Protein AF-A0A5C3QPD0-F1 (afdb_monomer)

pLDDT: mean 82.23, std 13.52, range [44.16, 95.56]

Organism: NCBI:txid1884261

Foldseek 3Di:
DDWDWDWDDDVAIATDWIWDWADDPDDTDTLDVLLRVLLRVLVRLLSVQPVDPPRDVVSNVLSVLLNVVQVVQVVVLNVVLVVPPPNCSCVSSVVLVVLCVLQQVQLLVLQVVQCVVVVHPAREVQVCLQPHFFRWDDSLRHVGIKTWNWADPVRSVVLLVVADADPDNYRGHSVSVSVQQSDVVRDPRTWMKDKGKDFDDPPDDDADDDADPDDPDDPPRPQQAWDDDDVRIFIKTFRQRSPPPVGAAWDFPVLVLQLVCNQRVDSPCPPPPDQVPQAAPVCVVPPPVDRDQWDWDWDQDPVNPDPIDIDIHGRDSGDIDGDGMHTDTTSRSVRSSSVSRSND

Secondary structure (DSSP, 8-state):
-EEEEEEEESSSEEEEEEEEEEEESEEEEE--HHHHHHHHHHHHHHHHHHTSTT--HHHHHHHHHHHHHHHHHHHHHHHHHHH-TTTGGGHHHHHHHHHHHHHHHHHHHHHHHHHHHTT-SSB-HHHHHHHSPPEEEETSSSSSEEEEEEE-HHHHHHHHHHPPPP-SSBSS-HHHHHHHHTSSSPPTTEEEEEEEEEEPPTT-PPP--PPPS-----TTS----BPPP-TTEEEEEE-STTT-TT--EEEEHHHHHHHHHHHHS-----TT-----SS-HHHHHH-TT---SEEEEEE--TT--SPPEEEEEEPP-S-EEEE-EEEESBHHHHHHHHHHHH--

Structure (mmCIF, N/CA/C/O backbone):
data_AF-A0A5C3QPD0-F1
#
_entry.id   AF-A0A5C3QPD0-F1
#
loop_
_atom_site.group_PDB
_atom_site.id
_atom_site.type_symbol
_atom_site.label_atom_id
_atom_site.label_alt_id
_atom_site.label_comp_id
_atom_site.label_asym_id
_atom_site.label_entity_id
_atom_site.label_seq_id
_atom_site.pdbx_PDB_ins_code
_atom_site.Cartn_x
_atom_site.Cartn_y
_atom_site.Cartn_z
_atom_site.occupancy
_atom_site.B_iso_or_equiv
_atom_site.auth_seq_id
_atom_site.auth_comp_id
_atom_site.auth_asym_id
_atom_site.auth_atom_id
_atom_site.pdbx_PDB_model_num
ATOM 1 N N . MET A 1 1 ? 12.077 13.806 -16.234 1.00 74.62 1 MET A N 1
ATOM 2 C CA . MET A 1 1 ? 12.617 12.989 -15.133 1.00 74.62 1 MET A CA 1
ATOM 3 C C . MET A 1 1 ? 13.778 12.203 -15.693 1.00 74.62 1 MET A C 1
ATOM 5 O O . MET A 1 1 ? 13.648 11.616 -16.761 1.00 74.62 1 MET A O 1
ATOM 9 N N . VAL A 1 2 ? 14.915 12.247 -15.016 1.00 80.00 2 VAL A N 1
ATOM 10 C CA . VAL A 1 2 ? 16.108 11.484 -15.368 1.00 80.00 2 VAL A CA 1
ATOM 11 C C . VAL A 1 2 ? 16.267 10.390 -14.323 1.00 80.00 2 VAL A C 1
ATOM 13 O O . VAL A 1 2 ? 16.223 10.649 -13.119 1.00 80.00 2 VAL A O 1
ATOM 16 N N . LEU A 1 3 ? 16.382 9.159 -14.806 1.00 84.75 3 LEU A N 1
ATOM 17 C CA . LEU A 1 3 ? 16.658 7.989 -13.995 1.00 84.75 3 LEU A CA 1
ATOM 18 C C . LEU A 1 3 ? 18.027 7.464 -14.404 1.00 84.75 3 LEU A C 1
ATOM 20 O O . LEU A 1 3 ? 18.170 6.888 -15.484 1.00 84.75 3 LEU A O 1
ATOM 24 N N . ASP A 1 4 ? 18.999 7.626 -13.521 1.00 87.06 4 ASP A N 1
ATOM 25 C CA . ASP A 1 4 ? 20.337 7.099 -13.735 1.00 87.06 4 ASP A CA 1
ATOM 26 C C . ASP A 1 4 ? 20.476 5.793 -12.959 1.00 87.06 4 ASP A C 1
ATOM 28 O O . ASP A 1 4 ? 20.340 5.762 -11.735 1.00 87.06 4 ASP A O 1
ATOM 32 N N . ILE A 1 5 ? 20.726 4.698 -13.677 1.00 90.94 5 ILE A N 1
ATOM 33 C CA . ILE A 1 5 ? 20.993 3.388 -13.080 1.00 90.94 5 ILE A CA 1
ATOM 34 C C . ILE A 1 5 ? 22.437 3.015 -13.380 1.00 90.94 5 ILE A C 1
ATOM 36 O O . ILE A 1 5 ? 22.829 2.881 -14.541 1.00 90.94 5 ILE A O 1
ATOM 40 N N . VAL A 1 6 ? 23.224 2.806 -12.328 1.00 92.94 6 VAL A N 1
ATOM 41 C CA . VAL A 1 6 ? 24.608 2.354 -12.449 1.00 92.94 6 VAL A CA 1
ATOM 42 C C . VAL A 1 6 ? 24.649 0.849 -12.251 1.00 92.94 6 VAL A C 1
ATOM 44 O O . VAL A 1 6 ? 24.342 0.332 -11.174 1.00 92.94 6 VAL A O 1
ATOM 47 N N . PHE A 1 7 ? 25.066 0.147 -13.297 1.00 93.00 7 PHE A N 1
ATOM 48 C CA . PHE A 1 7 ? 25.338 -1.281 -13.236 1.00 93.00 7 PHE A CA 1
ATOM 49 C C . PHE A 1 7 ? 26.833 -1.523 -13.089 1.00 93.00 7 PHE A C 1
ATOM 51 O O . PHE A 1 7 ? 27.649 -0.904 -13.773 1.00 93.00 7 PHE A O 1
ATOM 58 N N . GLN A 1 8 ? 27.188 -2.477 -12.239 1.00 93.00 8 GLN A N 1
ATOM 59 C CA . GLN A 1 8 ? 28.539 -2.998 -12.140 1.00 93.00 8 GLN A CA 1
ATOM 60 C C . GLN A 1 8 ? 28.545 -4.431 -12.658 1.00 93.00 8 GLN A C 1
ATOM 62 O O . GLN A 1 8 ? 27.735 -5.270 -12.261 1.00 93.00 8 GLN A O 1
ATOM 67 N N . LYS A 1 9 ? 29.466 -4.706 -13.580 1.00 86.75 9 LYS A N 1
ATOM 68 C CA . LYS A 1 9 ? 29.697 -6.048 -14.105 1.00 86.75 9 LYS A CA 1
ATOM 69 C C . LYS A 1 9 ? 30.884 -6.664 -13.367 1.00 86.75 9 LYS A C 1
ATOM 71 O O . LYS A 1 9 ? 32.027 -6.328 -13.668 1.00 86.75 9 LYS A O 1
ATOM 76 N N . GLY A 1 10 ? 30.592 -7.520 -12.391 1.00 85.19 10 GLY A N 1
ATOM 77 C CA . GLY A 1 10 ? 31.554 -8.467 -11.819 1.00 85.19 10 GLY A CA 1
ATOM 78 C C . GLY A 1 10 ? 31.382 -9.842 -12.468 1.00 85.19 10 GLY A C 1
ATOM 79 O O . GLY A 1 10 ? 31.134 -9.930 -13.671 1.00 85.19 10 GLY A O 1
ATOM 80 N N . ASP A 1 11 ? 31.415 -10.902 -11.656 1.00 82.69 11 ASP A N 1
ATOM 81 C CA . ASP A 1 11 ? 31.033 -12.263 -12.080 1.00 82.69 11 ASP A CA 1
ATOM 82 C C . ASP A 1 11 ? 29.538 -12.363 -12.438 1.00 82.69 11 ASP A C 1
ATOM 84 O O . ASP A 1 11 ? 29.127 -13.204 -13.236 1.00 82.69 11 ASP A O 1
ATOM 88 N N . LYS A 1 12 ? 28.719 -11.470 -11.869 1.00 85.81 12 LYS A N 1
ATOM 89 C CA . LYS A 1 12 ? 27.307 -11.261 -12.205 1.00 85.81 12 LYS A CA 1
ATOM 90 C C . LYS A 1 12 ? 27.054 -9.769 -12.440 1.00 85.81 12 LYS A C 1
ATOM 92 O O . LYS A 1 12 ? 27.795 -8.918 -11.945 1.00 85.81 12 LYS A O 1
ATOM 97 N N . LEU A 1 13 ? 26.030 -9.453 -13.234 1.00 89.81 13 LEU A N 1
ATOM 98 C CA . LEU A 1 13 ? 25.564 -8.079 -13.429 1.00 89.81 13 LEU A CA 1
ATOM 99 C C . LEU A 1 13 ? 24.728 -7.664 -12.213 1.00 89.81 13 LEU A C 1
ATOM 101 O O . LEU A 1 13 ? 23.718 -8.301 -11.920 1.00 89.81 13 LEU A O 1
ATOM 105 N N . GLU A 1 14 ? 25.127 -6.592 -11.537 1.00 91.44 14 GLU A N 1
ATOM 106 C CA . GLU A 1 14 ? 24.416 -6.062 -10.374 1.00 91.44 14 GLU A CA 1
ATOM 107 C C . GLU A 1 14 ? 24.108 -4.573 -10.564 1.00 91.44 14 GLU A C 1
ATOM 109 O O . GLU A 1 14 ? 24.934 -3.809 -11.067 1.00 91.44 14 GLU A O 1
ATOM 114 N N . ALA A 1 15 ? 22.910 -4.147 -10.158 1.00 91.56 15 ALA A N 1
ATOM 115 C CA . ALA A 1 15 ? 22.586 -2.730 -10.031 1.00 91.56 15 ALA A CA 1
ATOM 116 C C . ALA A 1 15 ? 23.162 -2.197 -8.710 1.00 91.56 15 ALA A C 1
ATOM 118 O O . ALA A 1 15 ? 22.823 -2.695 -7.632 1.00 91.56 15 ALA A O 1
ATOM 119 N N . VAL A 1 16 ? 24.039 -1.197 -8.782 1.00 92.50 16 VAL A N 1
ATOM 120 C CA . VAL A 1 16 ? 24.760 -0.655 -7.617 1.00 92.50 16 VAL A CA 1
ATOM 121 C C . VAL A 1 16 ? 24.033 0.543 -7.035 1.00 92.50 16 VAL A C 1
ATOM 123 O O . VAL A 1 16 ? 23.822 0.603 -5.825 1.00 92.50 16 VAL A O 1
ATOM 126 N N . SER A 1 17 ? 23.619 1.465 -7.897 1.00 91.44 17 SER A N 1
ATOM 127 C CA . SER A 1 17 ? 22.894 2.665 -7.504 1.00 91.44 17 SER A CA 1
ATOM 128 C C . SER A 1 17 ? 21.826 3.017 -8.528 1.00 91.44 17 SER A C 1
ATOM 130 O O . SER A 1 17 ? 21.955 2.739 -9.722 1.00 91.44 17 SER A O 1
ATOM 132 N N . VAL A 1 18 ? 20.762 3.632 -8.026 1.00 90.75 18 VAL A N 1
ATOM 133 C CA . VAL A 1 18 ? 19.731 4.299 -8.812 1.00 90.75 18 VAL A CA 1
ATOM 134 C C . VAL A 1 18 ? 19.622 5.710 -8.258 1.00 90.75 18 VAL A C 1
ATOM 136 O O . VAL A 1 18 ? 19.609 5.869 -7.040 1.00 90.75 18 VAL A O 1
ATOM 139 N N . SER A 1 19 ? 19.566 6.713 -9.127 1.00 88.88 19 SER A N 1
ATOM 140 C CA . SER A 1 19 ? 19.237 8.080 -8.735 1.00 88.88 19 SER A CA 1
ATOM 141 C C . SER A 1 19 ? 18.126 8.637 -9.609 1.00 88.88 19 SER A C 1
ATOM 143 O O . SER A 1 19 ? 18.208 8.615 -10.840 1.00 88.88 19 SER A O 1
ATOM 145 N N . THR A 1 20 ? 17.091 9.152 -8.955 1.00 84.75 20 THR A N 1
ATOM 146 C CA . THR A 1 20 ? 15.959 9.838 -9.570 1.00 84.75 20 THR A CA 1
ATOM 147 C C . THR A 1 20 ? 16.116 11.346 -9.413 1.00 84.75 20 THR A C 1
ATOM 149 O O . THR A 1 20 ? 16.239 11.890 -8.311 1.00 84.75 20 THR A O 1
ATOM 152 N N . SER A 1 21 ? 16.103 12.048 -10.542 1.00 80.38 21 SER A N 1
ATOM 153 C CA . SER A 1 21 ? 16.102 13.508 -10.585 1.00 80.38 21 SER A CA 1
ATOM 154 C C . SER A 1 21 ? 15.049 14.012 -11.565 1.00 80.38 21 SER A C 1
ATOM 156 O O . SER A 1 21 ? 14.600 13.304 -12.472 1.00 80.38 21 SER A O 1
ATOM 158 N N . TYR A 1 22 ? 14.613 15.252 -11.389 1.00 72.56 22 TYR A N 1
ATOM 159 C CA . TYR A 1 22 ? 13.707 15.910 -12.323 1.00 72.56 22 TYR A CA 1
ATOM 160 C C . TYR A 1 22 ? 14.350 17.190 -12.849 1.00 72.56 22 TYR A C 1
ATOM 162 O O . TYR A 1 22 ? 15.098 17.872 -12.153 1.00 72.56 22 TYR A O 1
ATOM 170 N N . ALA A 1 23 ? 14.094 17.483 -14.123 1.00 59.66 23 ALA A N 1
ATOM 171 C CA . ALA A 1 23 ? 14.665 18.638 -14.795 1.00 59.66 23 ALA A CA 1
ATOM 172 C C . ALA A 1 23 ? 13.814 19.874 -14.479 1.00 59.66 23 ALA A C 1
ATOM 174 O O . ALA A 1 23 ? 12.836 20.159 -15.168 1.00 59.66 23 ALA A O 1
ATOM 175 N N . THR A 1 24 ? 14.161 20.602 -13.422 1.00 59.00 24 THR A N 1
ATOM 176 C CA . THR A 1 24 ? 13.712 21.991 -13.249 1.00 59.00 24 THR A CA 1
ATOM 177 C C . THR A 1 24 ? 14.613 22.948 -14.022 1.00 59.00 24 THR A C 1
ATOM 179 O O . THR A 1 24 ? 15.742 22.606 -14.357 1.00 59.00 24 THR A O 1
ATOM 182 N N . GLN A 1 25 ? 14.149 24.174 -14.294 1.00 50.91 25 GLN A N 1
ATOM 183 C CA . GLN A 1 25 ? 14.967 25.257 -14.880 1.00 50.91 25 GLN A CA 1
ATOM 184 C C . GLN A 1 25 ? 16.061 25.795 -13.914 1.00 50.91 25 GLN A C 1
ATOM 186 O O . GLN A 1 25 ? 16.414 26.969 -13.940 1.00 50.91 25 GLN A O 1
ATOM 191 N N . GLY A 1 26 ? 16.594 24.931 -13.052 1.00 53.59 26 GLY A N 1
ATOM 192 C CA . GLY A 1 26 ? 17.615 25.146 -12.028 1.00 53.59 26 GLY A CA 1
ATOM 193 C C . GLY A 1 26 ? 18.100 23.782 -11.518 1.00 53.59 26 GLY A C 1
ATOM 194 O O . GLY A 1 26 ? 17.488 22.772 -11.877 1.00 53.59 26 GLY A O 1
ATOM 195 N N . ASP A 1 27 ? 19.192 23.773 -10.738 1.00 46.91 27 ASP A N 1
ATOM 196 C CA . ASP A 1 27 ? 19.942 22.578 -10.301 1.00 46.91 27 ASP A CA 1
ATOM 197 C C . ASP A 1 27 ? 19.058 21.334 -10.079 1.00 46.91 27 ASP A C 1
ATOM 199 O O . ASP A 1 27 ? 18.007 21.442 -9.439 1.00 46.91 27 ASP A O 1
ATOM 203 N N . PRO A 1 28 ? 19.465 20.153 -10.584 1.00 57.88 28 PRO A N 1
ATOM 204 C CA . PRO A 1 28 ? 18.679 18.932 -10.466 1.00 57.88 28 PRO A CA 1
ATOM 205 C C . PRO A 1 28 ? 18.473 18.585 -8.990 1.00 57.88 28 PRO A C 1
ATOM 207 O O . PRO A 1 28 ? 19.389 18.141 -8.298 1.00 57.88 28 PRO A O 1
ATOM 210 N N . ALA A 1 29 ? 17.252 18.781 -8.501 1.00 62.03 29 ALA A N 1
ATOM 211 C CA . ALA A 1 29 ? 16.873 18.355 -7.167 1.00 62.03 29 ALA A CA 1
ATOM 212 C C . ALA A 1 29 ? 16.606 16.841 -7.176 1.00 62.03 29 ALA A C 1
ATOM 214 O O . ALA A 1 29 ? 15.853 16.325 -8.008 1.00 62.03 29 ALA A O 1
ATOM 215 N N . SER A 1 30 ? 17.241 16.122 -6.247 1.00 64.81 30 SER A N 1
ATOM 216 C CA . SER A 1 30 ? 16.938 14.712 -5.975 1.00 64.81 30 SER A CA 1
ATOM 217 C C . SER A 1 30 ? 15.495 14.589 -5.472 1.00 64.81 30 SER A C 1
ATOM 219 O O . SER A 1 30 ? 15.073 15.375 -4.622 1.00 64.81 30 SER A O 1
ATOM 221 N N . VAL A 1 31 ? 14.734 13.628 -6.014 1.00 68.62 31 VAL A N 1
ATOM 222 C CA . VAL A 1 31 ? 13.309 13.442 -5.682 1.00 68.62 31 VAL A CA 1
ATOM 223 C C . VAL A 1 31 ? 13.143 12.901 -4.261 1.00 68.62 31 VAL A C 1
ATOM 225 O O . VAL A 1 31 ? 12.463 13.513 -3.440 1.00 68.62 31 VAL A O 1
ATOM 228 N N . SER A 1 32 ? 13.744 11.746 -3.965 1.00 78.75 32 SER A N 1
ATOM 229 C CA . SER A 1 32 ? 13.776 11.155 -2.625 1.00 78.75 32 SER A CA 1
ATOM 230 C C . SER A 1 32 ? 14.723 9.948 -2.596 1.00 78.75 32 SER A C 1
ATOM 232 O O . SER A 1 32 ? 14.587 9.062 -3.443 1.00 78.75 32 SER A O 1
ATOM 234 N N . PRO A 1 33 ? 15.605 9.818 -1.588 1.00 84.12 33 PRO A N 1
ATOM 235 C CA . PRO A 1 33 ? 16.453 8.632 -1.438 1.00 84.12 33 PRO A CA 1
ATOM 236 C C . PRO A 1 33 ? 15.648 7.344 -1.177 1.00 84.12 33 PRO A C 1
ATOM 238 O O . PRO A 1 33 ? 16.147 6.245 -1.412 1.00 84.12 33 PRO A O 1
ATOM 241 N N . LEU A 1 34 ? 14.403 7.456 -0.695 1.00 81.81 34 LEU A N 1
ATOM 242 C CA . LEU A 1 34 ? 13.509 6.308 -0.498 1.00 81.81 34 LEU A CA 1
ATOM 243 C C . LEU A 1 34 ? 12.937 5.785 -1.822 1.00 81.81 34 LEU A C 1
ATOM 245 O O . LEU A 1 34 ? 12.753 4.583 -1.986 1.00 81.81 34 LEU A O 1
ATOM 249 N N . LEU A 1 35 ? 12.688 6.675 -2.783 1.00 86.69 35 LEU A N 1
ATOM 250 C CA . LEU A 1 35 ? 12.287 6.269 -4.127 1.00 86.69 35 LEU A CA 1
ATOM 251 C C . LEU A 1 35 ? 13.452 5.574 -4.844 1.00 86.69 35 LEU A C 1
ATOM 253 O O . LEU A 1 35 ? 13.264 4.533 -5.471 1.00 86.69 35 LEU A O 1
ATOM 257 N N . ASP A 1 36 ? 14.662 6.113 -4.697 1.00 89.56 36 ASP A N 1
ATOM 258 C CA . ASP A 1 36 ? 15.883 5.516 -5.240 1.00 89.56 36 ASP A CA 1
ATOM 259 C C . ASP A 1 36 ? 16.116 4.104 -4.692 1.00 89.56 36 ASP A C 1
ATOM 261 O O . ASP A 1 36 ? 16.426 3.181 -5.450 1.00 89.56 36 ASP A O 1
ATOM 265 N N . SER A 1 37 ? 15.910 3.906 -3.384 1.00 88.38 37 SER A N 1
ATOM 266 C CA . SER A 1 37 ? 16.053 2.594 -2.754 1.00 88.38 37 SER A CA 1
ATOM 267 C C . SER A 1 37 ? 14.982 1.601 -3.216 1.00 88.38 37 SER A C 1
ATOM 269 O O . SER A 1 37 ? 15.332 0.457 -3.517 1.00 88.38 37 SER A O 1
ATOM 271 N N . LEU A 1 38 ? 13.722 2.033 -3.371 1.00 88.38 38 LEU A N 1
ATOM 272 C CA . LEU A 1 38 ? 12.650 1.222 -3.960 1.00 88.38 38 LEU A CA 1
ATOM 273 C C . LEU A 1 38 ? 13.028 0.757 -5.371 1.00 88.38 38 LEU A C 1
ATOM 275 O O . LEU A 1 38 ? 12.993 -0.438 -5.670 1.00 88.38 38 LEU A O 1
ATOM 279 N N . MET A 1 39 ? 13.413 1.693 -6.242 1.00 91.06 39 MET A N 1
ATOM 280 C CA . MET A 1 39 ? 13.744 1.384 -7.633 1.00 91.06 39 MET A CA 1
ATOM 281 C C . MET A 1 39 ? 14.965 0.469 -7.728 1.00 91.06 39 MET A C 1
ATOM 283 O O . MET A 1 39 ? 14.949 -0.508 -8.480 1.00 91.06 39 MET A O 1
ATOM 287 N N . LEU A 1 40 ? 15.993 0.722 -6.916 1.00 92.00 40 LEU A N 1
ATOM 288 C CA . LEU A 1 40 ? 17.165 -0.141 -6.817 1.00 92.00 40 LEU A CA 1
ATOM 289 C C . LEU A 1 40 ? 16.786 -1.555 -6.360 1.00 92.00 40 LEU A C 1
ATOM 291 O O . LEU A 1 40 ? 17.242 -2.532 -6.955 1.00 92.00 40 LEU A O 1
ATOM 295 N N . GLN A 1 41 ? 15.937 -1.685 -5.338 1.00 90.00 41 GLN A N 1
ATOM 296 C CA . GLN A 1 41 ? 15.493 -2.981 -4.830 1.00 90.00 41 GLN A CA 1
ATOM 297 C C . GLN A 1 41 ? 14.690 -3.758 -5.878 1.00 90.00 41 GLN A C 1
ATOM 299 O O . GLN A 1 41 ? 14.910 -4.961 -6.043 1.00 90.00 41 GLN A O 1
ATOM 304 N N . LEU A 1 42 ? 13.793 -3.095 -6.608 1.00 89.69 42 LEU A N 1
ATOM 305 C CA . LEU A 1 42 ? 13.011 -3.730 -7.667 1.00 89.69 42 LEU A CA 1
ATOM 306 C C . LEU A 1 42 ? 13.911 -4.222 -8.804 1.00 89.69 42 LEU A C 1
ATOM 308 O O . LEU A 1 42 ? 13.828 -5.390 -9.186 1.00 89.69 42 LEU A O 1
ATOM 312 N N . VAL A 1 43 ? 14.828 -3.376 -9.290 1.00 92.62 43 VAL A N 1
ATOM 313 C CA . VAL A 1 43 ? 15.787 -3.748 -10.343 1.00 92.62 43 VAL A CA 1
ATOM 314 C C . VAL A 1 43 ? 16.676 -4.905 -9.888 1.00 92.62 43 VAL A C 1
ATOM 316 O O . VAL A 1 43 ? 16.846 -5.867 -10.634 1.00 92.62 43 VAL A O 1
ATOM 319 N N . ARG A 1 44 ? 17.192 -4.872 -8.652 1.00 92.38 44 ARG A N 1
ATOM 320 C CA . ARG A 1 44 ? 17.975 -5.982 -8.082 1.00 92.38 44 ARG A CA 1
ATOM 321 C C . ARG A 1 44 ? 17.171 -7.272 -8.008 1.00 92.38 44 ARG A C 1
ATOM 323 O O . ARG A 1 44 ? 17.680 -8.318 -8.395 1.00 92.38 44 ARG A O 1
ATOM 330 N N . SER A 1 45 ? 15.924 -7.196 -7.553 1.00 89.75 45 SER A N 1
ATOM 331 C CA . SER A 1 45 ? 15.043 -8.362 -7.437 1.00 89.75 45 SER A CA 1
ATOM 332 C C . SER A 1 45 ? 14.765 -8.985 -8.805 1.00 89.75 45 SER A C 1
ATOM 334 O O . SER A 1 45 ? 14.824 -10.202 -8.952 1.00 89.75 45 SER A O 1
ATOM 336 N N . PHE A 1 46 ? 14.526 -8.161 -9.827 1.00 92.00 46 PHE A N 1
ATOM 337 C CA . PHE A 1 46 ? 14.344 -8.633 -11.196 1.00 92.00 46 PHE A CA 1
ATOM 338 C C . PHE A 1 46 ? 15.619 -9.263 -11.757 1.00 92.00 46 PHE A C 1
ATOM 340 O O . PHE A 1 46 ? 15.568 -10.404 -12.210 1.00 92.00 46 PHE A O 1
ATOM 347 N N . LEU A 1 47 ? 16.768 -8.585 -11.643 1.00 92.50 47 LEU A N 1
ATOM 348 C CA . LEU A 1 47 ? 18.055 -9.114 -12.104 1.00 92.50 47 LEU A CA 1
ATOM 349 C C . LEU A 1 47 ? 18.417 -10.437 -11.424 1.00 92.50 47 LEU A C 1
ATOM 351 O O . LEU A 1 47 ? 18.868 -11.361 -12.097 1.00 92.50 47 LEU A O 1
ATOM 355 N N . ALA A 1 48 ? 18.182 -10.553 -10.115 1.00 91.38 48 ALA A N 1
ATOM 356 C CA . ALA A 1 48 ? 18.440 -11.774 -9.360 1.00 91.38 48 ALA A CA 1
ATOM 357 C C . ALA A 1 48 ? 17.635 -12.969 -9.895 1.00 91.38 48 ALA A C 1
ATOM 359 O O . ALA A 1 48 ? 18.146 -14.086 -9.913 1.00 91.38 48 ALA A O 1
ATOM 360 N N . VAL A 1 49 ? 16.404 -12.739 -10.362 1.00 91.62 49 VAL A N 1
ATOM 361 C CA . VAL A 1 49 ? 15.569 -13.788 -10.962 1.00 91.62 49 VAL A CA 1
ATOM 362 C C . VAL A 1 49 ? 15.972 -14.062 -12.409 1.00 91.62 49 VAL A C 1
ATOM 364 O O . VAL A 1 49 ? 16.077 -15.222 -12.787 1.00 91.62 49 VAL A O 1
ATOM 367 N N . THR A 1 50 ? 16.215 -13.031 -13.223 1.00 92.62 50 THR A N 1
ATOM 368 C CA . THR A 1 50 ? 16.466 -13.199 -14.666 1.00 92.62 50 THR A CA 1
ATOM 369 C C . THR A 1 50 ? 17.864 -13.697 -15.009 1.00 92.62 50 THR A C 1
ATOM 371 O O . THR A 1 50 ? 18.048 -14.284 -16.068 1.00 92.62 50 THR A O 1
ATOM 374 N N . LEU A 1 51 ? 18.859 -13.426 -14.160 1.00 89.56 51 LEU A N 1
ATOM 375 C CA . LEU A 1 51 ? 20.258 -13.801 -14.405 1.00 89.56 51 LEU A CA 1
ATOM 376 C C . LEU A 1 51 ? 20.632 -15.163 -13.803 1.00 89.56 51 LEU A C 1
ATOM 378 O O . LEU A 1 51 ? 21.787 -15.575 -13.896 1.00 89.56 51 LEU A O 1
ATOM 382 N N . HIS A 1 52 ? 19.690 -15.850 -13.157 1.00 89.00 52 HIS A N 1
ATOM 383 C CA . HIS A 1 52 ? 19.894 -17.211 -12.672 1.00 89.00 52 HIS A CA 1
ATOM 384 C C . HIS A 1 52 ? 19.746 -18.223 -13.822 1.00 89.00 52 HIS A C 1
ATOM 386 O O . HIS A 1 52 ? 18.885 -18.053 -14.678 1.00 89.00 52 HIS A O 1
ATOM 392 N N . GLU A 1 53 ? 20.554 -19.289 -13.837 1.00 84.25 53 GLU A N 1
ATOM 393 C CA . GLU A 1 53 ? 20.484 -20.324 -14.890 1.00 84.25 53 GLU A CA 1
ATOM 394 C C . GLU A 1 53 ? 19.123 -21.049 -14.910 1.00 84.25 53 GLU A C 1
ATOM 396 O O . GLU A 1 53 ? 18.595 -21.334 -15.981 1.00 84.25 53 GLU A O 1
ATOM 401 N N . ASP A 1 54 ? 18.506 -21.231 -13.737 1.00 89.81 54 ASP A N 1
ATOM 402 C CA . ASP A 1 54 ? 17.162 -21.805 -13.555 1.00 89.81 54 ASP A CA 1
ATOM 403 C C . ASP A 1 54 ? 16.077 -20.720 -13.384 1.00 89.81 54 ASP A C 1
ATOM 405 O O . ASP A 1 54 ? 15.177 -20.836 -12.545 1.00 89.81 54 ASP A O 1
ATOM 409 N N . ALA A 1 55 ? 16.191 -19.609 -14.119 1.00 87.69 55 ALA A N 1
ATOM 410 C CA . ALA A 1 55 ? 15.256 -18.491 -14.015 1.00 87.69 55 ALA A CA 1
ATOM 411 C C . ALA A 1 55 ? 13.804 -18.931 -14.276 1.00 87.69 55 ALA A C 1
ATOM 413 O O . ALA A 1 55 ? 13.466 -19.447 -15.341 1.00 87.69 55 ALA A O 1
ATOM 414 N N . ASP A 1 56 ? 12.918 -18.662 -13.316 1.00 90.62 56 ASP A N 1
ATOM 415 C CA . ASP A 1 56 ? 11.482 -18.884 -13.471 1.00 90.62 56 ASP A CA 1
ATOM 416 C C . ASP A 1 56 ? 10.875 -17.753 -14.327 1.00 90.62 56 ASP A C 1
ATOM 418 O O . ASP A 1 56 ? 10.795 -16.605 -13.859 1.00 90.62 56 ASP A O 1
ATOM 422 N N . PRO A 1 57 ? 10.423 -18.041 -15.565 1.00 91.38 57 PRO A N 1
ATOM 423 C CA . PRO A 1 57 ? 9.954 -17.015 -16.489 1.00 91.38 57 PRO A CA 1
ATOM 424 C C . PRO A 1 57 ? 8.701 -16.301 -15.975 1.00 91.38 57 PRO A C 1
ATOM 426 O O . PRO A 1 57 ? 8.510 -15.121 -16.259 1.00 91.38 57 PRO A O 1
ATOM 429 N N . TRP A 1 58 ? 7.865 -16.970 -15.175 1.00 89.56 58 TRP A N 1
ATOM 430 C CA . TRP A 1 58 ? 6.648 -16.370 -14.627 1.00 89.56 58 TRP A CA 1
ATOM 431 C C . TRP A 1 58 ? 6.960 -15.370 -13.520 1.00 89.56 58 TRP A C 1
ATOM 433 O O . TRP A 1 58 ? 6.350 -14.302 -13.455 1.00 89.56 58 TRP A O 1
ATOM 443 N N . LYS A 1 59 ? 7.939 -15.684 -12.664 1.00 87.75 59 LYS A N 1
ATOM 444 C CA . LYS A 1 59 ? 8.414 -14.742 -11.640 1.00 87.75 59 LYS A CA 1
ATOM 445 C C . LYS A 1 59 ? 9.088 -13.536 -12.278 1.00 87.75 59 LYS A C 1
ATOM 447 O O . LYS A 1 59 ? 8.805 -12.412 -11.868 1.00 87.75 59 LYS A O 1
ATOM 452 N N . ALA A 1 60 ? 9.921 -13.762 -13.294 1.00 91.19 60 ALA A N 1
ATOM 453 C CA . ALA A 1 60 ? 10.553 -12.689 -14.053 1.00 91.19 60 ALA A CA 1
ATOM 454 C C . ALA A 1 60 ? 9.510 -11.779 -14.719 1.00 91.19 60 ALA A C 1
ATOM 456 O O . ALA A 1 60 ? 9.566 -10.566 -14.538 1.00 91.19 60 ALA A O 1
ATOM 457 N N . ALA A 1 61 ? 8.520 -12.351 -15.415 1.00 90.50 61 ALA A N 1
ATOM 458 C CA . ALA A 1 61 ? 7.442 -11.591 -16.047 1.00 90.50 61 ALA A CA 1
ATOM 459 C C . ALA A 1 61 ? 6.669 -10.745 -15.026 1.00 90.50 61 ALA A C 1
ATOM 461 O O . ALA A 1 61 ? 6.482 -9.549 -15.234 1.00 90.50 61 ALA A O 1
ATOM 462 N N . ARG A 1 62 ? 6.308 -11.330 -13.877 1.00 86.88 62 ARG A N 1
ATOM 463 C CA . ARG A 1 62 ? 5.582 -10.622 -12.814 1.00 86.88 62 ARG A CA 1
ATOM 464 C C . ARG A 1 62 ? 6.383 -9.463 -12.222 1.00 86.88 62 ARG A C 1
ATOM 466 O O . ARG A 1 62 ? 5.835 -8.387 -12.009 1.00 86.88 62 ARG A O 1
ATOM 473 N N . LEU A 1 63 ? 7.674 -9.661 -11.950 1.00 88.94 63 LEU A N 1
ATOM 474 C CA . LEU A 1 63 ? 8.549 -8.581 -11.479 1.00 88.94 63 LEU A CA 1
ATOM 475 C C . LEU A 1 63 ? 8.745 -7.505 -12.555 1.00 88.94 63 LEU A C 1
ATOM 477 O O . LEU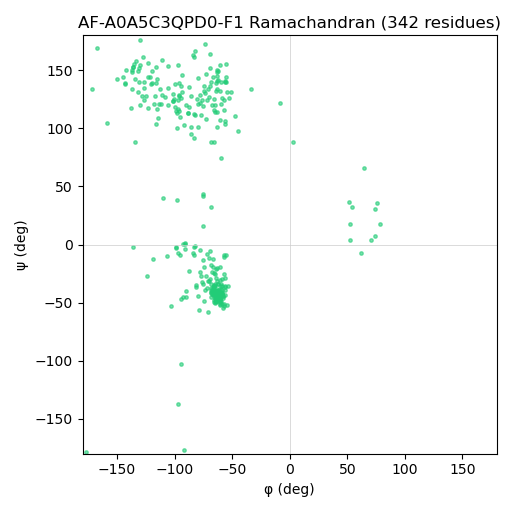 A 1 63 ? 8.762 -6.319 -12.235 1.00 88.94 63 LEU A O 1
ATOM 481 N N . GLY A 1 64 ? 8.832 -7.907 -13.824 1.00 91.00 64 GLY A N 1
ATOM 482 C CA . GLY A 1 64 ? 8.881 -6.994 -14.962 1.00 91.00 64 GLY A CA 1
ATOM 483 C C . GLY A 1 64 ? 7.632 -6.116 -15.064 1.00 91.00 64 GLY A C 1
ATOM 484 O O . GLY A 1 64 ? 7.753 -4.912 -15.275 1.00 91.00 64 GLY A O 1
ATOM 485 N N . GLU A 1 65 ? 6.441 -6.680 -14.844 1.00 89.75 65 GLU A N 1
ATOM 486 C CA . GLU A 1 65 ? 5.183 -5.923 -14.789 1.00 89.75 65 GLU A CA 1
ATOM 487 C C . GLU A 1 65 ? 5.165 -4.917 -13.635 1.00 89.75 65 GLU A C 1
ATOM 489 O O . GLU A 1 65 ? 4.776 -3.767 -13.840 1.00 89.75 65 GLU A O 1
ATOM 494 N N . VAL A 1 66 ? 5.635 -5.316 -12.446 1.00 88.12 66 VAL A N 1
ATOM 495 C CA . VAL A 1 66 ? 5.746 -4.413 -11.287 1.00 88.12 66 VAL A CA 1
ATOM 496 C C . VAL A 1 66 ? 6.687 -3.250 -11.605 1.00 88.12 66 VAL A C 1
ATOM 498 O O . VAL A 1 66 ? 6.304 -2.096 -11.429 1.00 88.12 66 VAL A O 1
ATOM 501 N N . ILE A 1 67 ? 7.884 -3.528 -12.130 1.00 90.69 67 ILE A N 1
ATOM 502 C CA . ILE A 1 67 ? 8.862 -2.499 -12.518 1.00 90.69 67 ILE A CA 1
ATOM 503 C C . ILE A 1 67 ? 8.292 -1.571 -13.593 1.00 90.69 67 ILE A C 1
ATOM 505 O O . ILE A 1 67 ? 8.388 -0.350 -13.479 1.00 90.69 67 ILE A O 1
ATOM 509 N N . SER A 1 68 ? 7.672 -2.138 -14.629 1.00 91.25 68 SER A N 1
ATOM 510 C CA . SER A 1 68 ? 7.056 -1.370 -15.712 1.00 91.25 68 SER A CA 1
ATOM 511 C C . SER A 1 68 ? 5.931 -0.469 -15.199 1.00 91.25 68 SER A C 1
ATOM 513 O O . SER A 1 68 ? 5.816 0.673 -15.643 1.00 91.25 68 SER A O 1
ATOM 515 N N . ALA A 1 69 ? 5.136 -0.943 -14.234 1.00 89.19 69 ALA A N 1
ATOM 516 C CA . ALA A 1 69 ? 4.105 -0.140 -13.594 1.00 89.19 69 ALA A CA 1
ATOM 517 C C . ALA A 1 69 ? 4.701 1.046 -12.824 1.00 89.19 69 ALA A C 1
ATOM 519 O O . ALA A 1 69 ? 4.258 2.167 -13.056 1.00 89.19 69 ALA A O 1
ATOM 520 N N . GLN A 1 70 ? 5.747 0.835 -12.014 1.00 89.25 70 GLN A N 1
ATOM 521 C CA . GLN A 1 70 ? 6.408 1.940 -11.305 1.00 89.25 70 GLN A CA 1
ATOM 522 C C . GLN A 1 70 ? 7.017 2.959 -12.276 1.00 89.25 70 GLN A C 1
ATOM 524 O O . GLN A 1 70 ? 6.871 4.164 -12.084 1.00 89.25 70 GLN A O 1
ATOM 529 N N . PHE A 1 71 ? 7.654 2.500 -13.360 1.00 90.06 71 PHE A N 1
ATOM 530 C CA . PHE A 1 71 ? 8.173 3.409 -14.384 1.00 90.06 71 PHE A CA 1
ATOM 531 C C . PHE A 1 71 ? 7.071 4.210 -15.060 1.00 90.06 71 PHE A C 1
ATOM 533 O O . PHE A 1 71 ? 7.228 5.408 -15.265 1.00 90.06 71 PHE A O 1
ATOM 540 N N . ARG A 1 72 ? 5.948 3.576 -15.396 1.00 90.44 72 ARG A N 1
ATOM 541 C CA . ARG A 1 72 ? 4.799 4.271 -15.975 1.00 90.44 72 ARG A CA 1
ATOM 542 C C . ARG A 1 72 ? 4.255 5.340 -15.030 1.00 90.44 72 ARG A C 1
ATOM 544 O O . ARG A 1 72 ? 3.959 6.431 -15.505 1.00 90.44 72 ARG A O 1
ATOM 551 N N . ASP A 1 73 ? 4.165 5.056 -13.735 1.00 88.69 73 ASP A N 1
ATOM 552 C CA . ASP A 1 73 ? 3.697 6.022 -12.737 1.00 88.69 73 ASP A CA 1
ATOM 553 C C . ASP A 1 73 ? 4.677 7.202 -12.605 1.00 88.69 73 ASP A C 1
ATOM 555 O O . ASP A 1 73 ? 4.262 8.361 -12.570 1.00 88.69 73 ASP A O 1
ATOM 559 N N . LEU A 1 74 ? 5.985 6.930 -12.644 1.00 88.62 74 LEU A N 1
ATOM 560 C CA . LEU A 1 74 ? 7.025 7.961 -12.672 1.00 88.62 74 LEU A CA 1
ATOM 561 C C . LEU A 1 74 ? 6.983 8.827 -13.943 1.00 88.62 74 LEU A C 1
ATOM 563 O O . LEU A 1 74 ? 7.054 10.052 -13.863 1.00 88.62 74 LEU A O 1
ATOM 567 N N . PHE A 1 75 ? 6.842 8.215 -15.121 1.00 88.00 75 PHE A N 1
ATOM 568 C CA . PHE A 1 75 ? 6.710 8.948 -16.385 1.00 88.00 75 PHE A CA 1
ATOM 569 C C . PHE A 1 75 ? 5.412 9.746 -16.452 1.00 88.00 75 PHE A C 1
ATOM 571 O O . PHE A 1 75 ? 5.390 10.843 -17.009 1.00 88.00 75 PHE A O 1
ATOM 578 N N . LEU A 1 76 ? 4.334 9.220 -15.869 1.00 88.69 76 LEU A N 1
ATOM 579 C CA . LEU A 1 76 ? 3.090 9.954 -15.725 1.00 88.69 76 LEU A CA 1
ATOM 580 C C . LEU A 1 76 ? 3.325 11.212 -14.887 1.00 88.69 76 LEU A C 1
ATOM 582 O O . LEU A 1 76 ? 2.999 12.299 -15.357 1.00 88.69 76 LEU A O 1
ATOM 586 N N . LEU A 1 77 ? 3.951 11.091 -13.713 1.00 86.50 77 LEU A N 1
ATOM 587 C CA . LEU A 1 77 ? 4.282 12.242 -12.870 1.00 86.50 77 LEU A CA 1
ATOM 588 C C . LEU A 1 77 ? 5.135 13.277 -13.598 1.00 86.50 77 LEU A C 1
ATOM 590 O O . LEU A 1 77 ? 4.843 14.467 -13.527 1.00 86.50 77 LEU A O 1
ATOM 594 N N . ASP A 1 78 ? 6.139 12.831 -14.347 1.00 85.00 78 ASP A N 1
ATOM 595 C CA . ASP A 1 78 ? 6.973 13.719 -15.150 1.00 85.00 78 ASP A CA 1
ATOM 596 C C . ASP A 1 78 ? 6.170 14.458 -16.228 1.00 85.00 78 ASP A C 1
ATOM 598 O O . ASP A 1 78 ? 6.299 15.672 -16.399 1.00 85.00 78 ASP A O 1
ATOM 602 N N . SER A 1 79 ? 5.280 13.742 -16.920 1.00 87.12 79 SER A N 1
ATOM 603 C CA . SER A 1 79 ? 4.410 14.340 -17.932 1.00 87.12 79 SER A CA 1
ATOM 604 C C . SER A 1 79 ? 3.484 15.395 -17.320 1.00 87.12 79 SER A C 1
ATOM 606 O O . SER A 1 79 ? 3.356 16.488 -17.871 1.00 87.12 79 SER A O 1
ATOM 608 N N . LEU A 1 80 ? 2.917 15.121 -16.143 1.00 85.75 80 LEU A N 1
ATOM 609 C CA . LEU A 1 80 ? 2.047 16.047 -15.421 1.00 85.75 80 LEU A CA 1
ATOM 610 C C . LEU A 1 80 ? 2.816 17.261 -14.908 1.00 85.75 80 LEU A C 1
ATOM 612 O O . LEU A 1 80 ? 2.326 18.386 -15.004 1.00 85.75 80 LEU A O 1
ATOM 616 N N . ALA A 1 81 ? 4.041 17.050 -14.430 1.00 83.62 81 ALA A N 1
ATOM 617 C CA . ALA A 1 81 ? 4.916 18.128 -14.011 1.00 83.62 81 ALA A CA 1
ATOM 618 C C . ALA A 1 81 ? 5.285 19.048 -15.187 1.00 83.62 81 ALA A C 1
ATOM 620 O O . ALA A 1 81 ? 5.273 20.268 -15.032 1.00 83.62 81 ALA A O 1
ATOM 621 N N . SER A 1 82 ? 5.544 18.481 -16.372 1.00 82.94 82 SER A N 1
ATOM 622 C CA . SER A 1 82 ? 5.896 19.242 -17.582 1.00 82.94 82 SER A CA 1
ATOM 623 C C . SER A 1 82 ? 4.739 20.070 -18.155 1.00 82.94 82 SER A C 1
ATOM 625 O O . SER A 1 82 ? 4.967 21.122 -18.750 1.00 82.94 82 SER A O 1
ATOM 627 N N . GLN A 1 83 ? 3.494 19.623 -17.962 1.00 82.56 83 GLN A N 1
ATOM 628 C CA . GLN A 1 83 ? 2.301 20.319 -18.452 1.00 82.56 83 GLN A CA 1
ATOM 629 C C . GLN A 1 83 ? 1.962 21.569 -17.627 1.00 82.56 83 GLN A C 1
ATOM 631 O O . GLN A 1 83 ? 1.251 22.451 -18.108 1.00 82.56 83 GLN A O 1
ATOM 636 N N . GLN A 1 84 ? 2.477 21.684 -16.401 1.00 77.25 84 GLN A N 1
ATOM 637 C CA . GLN A 1 84 ? 2.235 22.846 -15.550 1.00 77.25 84 GLN A CA 1
ATOM 638 C C . GLN A 1 84 ? 3.244 23.963 -15.847 1.00 77.25 84 GLN A C 1
ATOM 640 O O . GLN A 1 84 ? 4.336 24.022 -15.286 1.00 77.25 84 GLN A O 1
ATOM 645 N N . THR A 1 85 ? 2.847 24.900 -16.709 1.00 60.00 85 THR A N 1
ATOM 646 C CA . THR A 1 85 ? 3.702 25.980 -17.238 1.00 60.00 85 THR A CA 1
ATOM 647 C C . THR A 1 85 ? 4.160 27.023 -16.207 1.00 60.00 85 THR A C 1
ATOM 649 O O . THR A 1 85 ? 5.075 27.788 -16.494 1.00 60.00 85 THR A O 1
ATOM 652 N N . ASN A 1 86 ? 3.577 27.057 -15.003 1.00 60.75 86 ASN A N 1
ATOM 653 C CA . ASN A 1 86 ? 3.815 28.105 -13.996 1.00 60.75 86 ASN A CA 1
ATOM 654 C C . ASN A 1 86 ? 4.604 27.606 -12.770 1.00 60.75 86 ASN A C 1
ATOM 656 O O . ASN A 1 86 ? 4.262 27.933 -11.637 1.00 60.75 86 ASN A O 1
ATOM 660 N N . GLY A 1 87 ? 5.616 26.752 -12.966 1.00 60.44 87 GLY A N 1
ATOM 661 C CA . GLY A 1 87 ? 6.453 26.239 -11.866 1.00 60.44 87 GLY A CA 1
ATOM 662 C C . GLY A 1 87 ? 5.750 25.252 -10.923 1.00 60.44 87 GLY A C 1
ATOM 663 O O . GLY A 1 87 ? 6.357 24.788 -9.962 1.00 60.44 87 GLY A O 1
ATOM 664 N N . GLY A 1 88 ? 4.498 24.888 -11.217 1.00 64.75 88 GLY A N 1
ATOM 665 C CA . GLY A 1 88 ? 3.708 23.931 -10.441 1.00 64.75 88 GLY A CA 1
ATOM 666 C C . GLY A 1 88 ? 4.189 22.484 -10.562 1.00 64.75 88 GLY A C 1
ATOM 667 O O . GLY A 1 88 ? 3.805 21.650 -9.754 1.00 64.75 88 GLY A O 1
ATOM 668 N N . GLY A 1 89 ? 5.086 22.168 -11.502 1.00 70.44 89 GLY A N 1
ATOM 669 C CA . GLY A 1 89 ? 5.586 20.802 -11.668 1.00 70.44 89 GLY A CA 1
ATOM 670 C C . GLY A 1 89 ? 6.268 20.223 -10.421 1.00 70.44 89 GLY A C 1
ATOM 671 O O . GLY A 1 89 ? 6.162 19.025 -10.170 1.00 70.44 89 GLY A O 1
ATOM 672 N N . SER A 1 90 ? 6.887 21.067 -9.585 1.00 71.81 90 SER A N 1
ATOM 673 C CA . SER A 1 90 ? 7.452 20.644 -8.296 1.00 71.81 90 SER A CA 1
ATOM 674 C C . SER A 1 90 ? 6.384 20.215 -7.285 1.00 71.81 90 SER A C 1
ATOM 676 O O . SER A 1 90 ? 6.687 19.395 -6.422 1.00 71.81 90 SER A O 1
ATOM 678 N N . MET A 1 91 ? 5.138 20.689 -7.425 1.00 79.44 91 MET A N 1
ATOM 679 C CA . MET A 1 91 ? 4.009 20.345 -6.555 1.00 79.44 91 MET A CA 1
ATOM 680 C C . MET A 1 91 ? 3.787 18.835 -6.493 1.00 79.44 91 MET A C 1
ATOM 682 O O . MET A 1 91 ? 3.520 18.310 -5.423 1.00 79.44 91 MET A O 1
ATOM 686 N N . TRP A 1 92 ? 3.937 18.122 -7.610 1.00 78.19 92 TRP A N 1
ATOM 687 C CA . TRP A 1 92 ? 3.725 16.671 -7.665 1.00 78.19 92 TRP A CA 1
ATOM 688 C C . TRP A 1 92 ? 4.697 15.890 -6.778 1.00 78.19 92 TRP A C 1
ATOM 690 O O . TRP A 1 92 ? 4.317 14.880 -6.190 1.00 78.19 92 TRP A O 1
ATOM 700 N N . PHE A 1 93 ? 5.929 16.380 -6.644 1.00 77.06 93 PHE A N 1
ATOM 701 C CA . PHE A 1 93 ? 6.968 15.745 -5.837 1.00 77.06 93 PHE A CA 1
ATOM 702 C C . PHE A 1 93 ? 6.961 16.250 -4.391 1.00 77.06 93 PHE A C 1
ATOM 704 O O . PHE A 1 93 ? 7.091 15.452 -3.462 1.00 77.06 93 PHE A O 1
ATOM 711 N N . THR A 1 94 ? 6.752 17.555 -4.174 1.00 80.38 94 THR A N 1
ATOM 712 C CA . THR A 1 94 ? 6.633 18.120 -2.820 1.00 80.38 94 THR A CA 1
ATOM 713 C C . THR A 1 94 ? 5.405 17.584 -2.101 1.00 80.38 94 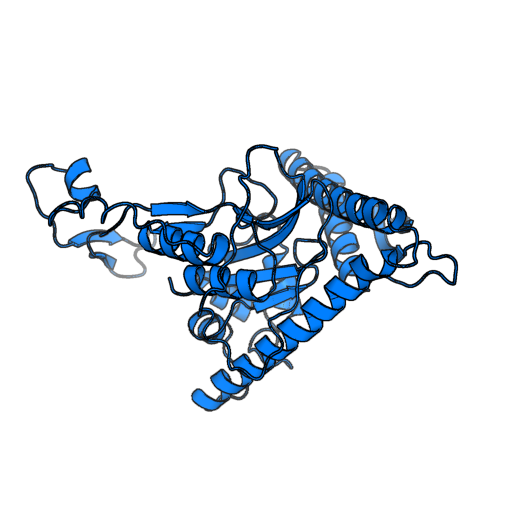THR A C 1
ATOM 715 O O . THR A 1 94 ? 5.462 17.326 -0.905 1.00 80.38 94 THR A O 1
ATOM 718 N N . HIS A 1 95 ? 4.324 17.330 -2.832 1.00 81.25 95 HIS A N 1
ATOM 719 C CA . HIS A 1 95 ? 3.101 16.783 -2.276 1.00 81.25 95 HIS A CA 1
ATOM 720 C C . HIS A 1 95 ? 3.307 15.412 -1.634 1.00 81.25 95 HIS A C 1
ATOM 722 O O . HIS A 1 95 ? 2.815 15.178 -0.533 1.00 81.25 95 HIS A O 1
ATOM 728 N N . THR A 1 96 ? 3.998 14.484 -2.302 1.00 79.94 96 THR A N 1
ATOM 729 C CA . THR A 1 96 ? 4.248 13.149 -1.735 1.00 79.94 96 THR A CA 1
ATOM 730 C C . THR A 1 96 ? 4.996 13.260 -0.410 1.00 79.94 96 THR A C 1
ATOM 732 O O . THR A 1 96 ? 4.646 12.576 0.547 1.00 79.94 96 THR A O 1
ATOM 735 N N . LYS A 1 97 ? 5.955 14.190 -0.327 1.00 84.06 97 LYS A N 1
ATOM 736 C CA . LYS A 1 97 ? 6.682 14.488 0.907 1.00 84.06 97 LYS A CA 1
ATOM 737 C C . LYS A 1 97 ? 5.773 15.075 1.992 1.00 84.06 97 LYS A C 1
ATOM 739 O O . LYS A 1 97 ? 5.819 14.608 3.120 1.00 84.06 97 LYS A O 1
ATOM 744 N N . THR A 1 98 ? 4.915 16.040 1.660 1.00 86.25 98 THR A N 1
ATOM 745 C CA . THR A 1 98 ? 3.969 16.625 2.626 1.00 86.25 98 THR A CA 1
ATOM 746 C C . THR A 1 98 ? 2.991 15.583 3.170 1.00 86.25 98 THR A C 1
ATOM 748 O O . THR A 1 98 ? 2.748 15.539 4.371 1.00 86.25 98 THR A O 1
ATOM 751 N N . VAL A 1 99 ? 2.454 14.709 2.312 1.00 87.38 99 VAL A N 1
ATOM 752 C CA . VAL A 1 99 ? 1.566 13.618 2.749 1.00 87.38 99 VAL A CA 1
ATOM 753 C C . VAL A 1 99 ? 2.302 12.626 3.642 1.00 87.38 99 VAL A C 1
ATOM 755 O O . VAL A 1 99 ? 1.732 12.177 4.632 1.00 87.38 99 VAL A O 1
ATOM 758 N N . ASP A 1 100 ? 3.553 12.299 3.318 1.00 88.69 100 ASP A N 1
ATOM 759 C CA . ASP A 1 100 ? 4.387 11.437 4.154 1.00 88.69 100 ASP A CA 1
ATOM 760 C C . ASP A 1 100 ? 4.654 12.041 5.531 1.00 88.69 100 ASP A C 1
ATOM 762 O O . ASP A 1 100 ? 4.457 11.366 6.537 1.00 88.69 100 ASP A O 1
ATOM 766 N N . GLU A 1 101 ? 5.019 13.321 5.594 1.00 89.31 101 GLU A N 1
ATOM 767 C CA . GLU A 1 101 ? 5.246 14.034 6.853 1.00 89.31 101 GLU A CA 1
ATOM 768 C C . GLU A 1 101 ? 3.983 14.026 7.728 1.00 89.31 101 GLU A C 1
ATOM 770 O O . GLU A 1 101 ? 4.039 13.561 8.867 1.00 89.31 101 GLU A O 1
ATOM 775 N N . ILE A 1 102 ? 2.830 14.425 7.174 1.00 89.00 102 ILE A N 1
ATOM 776 C CA . ILE A 1 102 ? 1.548 14.454 7.901 1.00 89.00 102 ILE A CA 1
ATOM 777 C C . ILE A 1 102 ? 1.155 13.052 8.384 1.00 89.00 102 ILE A C 1
ATOM 779 O O . ILE A 1 102 ? 0.795 12.863 9.548 1.00 89.00 102 ILE A O 1
ATOM 783 N N . ALA A 1 103 ? 1.217 12.050 7.503 1.00 90.75 103 ALA A N 1
ATOM 784 C CA . ALA A 1 103 ? 0.798 10.694 7.838 1.00 90.75 103 ALA A CA 1
ATOM 785 C C . ALA A 1 103 ? 1.746 10.046 8.860 1.00 90.75 103 ALA A C 1
ATOM 787 O O . ALA A 1 103 ? 1.297 9.383 9.797 1.00 90.75 103 ALA A O 1
ATOM 788 N N . SER A 1 104 ? 3.054 10.254 8.707 1.00 90.69 104 SER A N 1
ATOM 789 C CA . SER A 1 104 ? 4.070 9.733 9.621 1.00 90.69 104 SER A CA 1
ATOM 790 C C . SER A 1 104 ? 3.988 10.376 11.003 1.00 90.69 104 SER A C 1
ATOM 792 O O . SER A 1 104 ? 4.195 9.690 12.005 1.00 90.69 104 SER A O 1
ATOM 794 N N . GLU A 1 105 ? 3.695 11.676 11.091 1.00 91.19 105 GLU A N 1
ATOM 795 C CA . GLU A 1 105 ? 3.452 12.345 12.371 1.00 91.19 105 GLU A CA 1
ATOM 796 C C . GLU A 1 105 ? 2.208 11.792 13.062 1.00 91.19 105 GLU A C 1
ATOM 798 O O . GLU A 1 105 ? 2.295 11.397 14.227 1.00 91.19 105 GLU A O 1
ATOM 803 N N . LEU A 1 106 ? 1.095 11.647 12.335 1.00 90.69 106 LEU A N 1
ATOM 804 C CA . LEU A 1 106 ? -0.121 11.029 12.866 1.00 90.69 106 LEU A CA 1
ATOM 805 C C . LEU A 1 106 ? 0.172 9.629 13.425 1.00 90.69 106 LEU A C 1
ATOM 807 O O . LEU A 1 106 ? -0.074 9.372 14.604 1.00 90.69 106 LEU A O 1
ATOM 811 N N . ALA A 1 107 ? 0.808 8.759 12.638 1.00 92.94 107 ALA A N 1
ATOM 812 C CA . ALA A 1 107 ? 1.137 7.401 13.066 1.00 92.94 107 ALA A CA 1
ATOM 813 C C . ALA A 1 107 ? 2.053 7.361 14.305 1.00 92.94 107 ALA A C 1
ATOM 815 O O . ALA A 1 107 ? 1.912 6.477 15.153 1.00 92.94 107 ALA A O 1
ATOM 816 N N . LYS A 1 108 ? 2.980 8.320 14.454 1.00 93.50 108 LYS A N 1
ATOM 817 C CA . LYS A 1 108 ? 3.821 8.447 15.658 1.00 93.50 108 LYS A CA 1
ATOM 818 C C . LYS A 1 108 ? 3.007 8.864 16.880 1.00 93.50 108 LYS A C 1
ATOM 820 O O . LYS A 1 108 ? 3.190 8.274 17.944 1.00 93.50 108 LYS A O 1
ATOM 825 N N . THR A 1 109 ? 2.115 9.848 16.738 1.00 93.25 109 THR A N 1
ATOM 826 C CA . THR A 1 109 ? 1.254 10.297 17.847 1.00 93.25 109 THR A CA 1
ATOM 827 C C . THR A 1 109 ? 0.321 9.185 18.323 1.00 93.25 109 THR A C 1
ATOM 829 O O . THR A 1 109 ? 0.198 8.946 19.524 1.00 93.25 109 THR A O 1
ATOM 832 N N . GLU A 1 110 ? -0.253 8.424 17.393 1.00 92.81 110 GLU A N 1
ATOM 833 C CA . GLU A 1 110 ? -1.110 7.282 17.701 1.00 92.81 110 GLU A CA 1
ATOM 834 C C . GLU A 1 110 ? -0.328 6.137 18.344 1.00 92.81 110 GLU A C 1
ATOM 836 O O . GLU A 1 110 ? -0.763 5.578 19.350 1.00 92.81 110 GLU A O 1
ATOM 841 N N . ALA A 1 111 ? 0.871 5.835 17.840 1.00 94.06 111 ALA A N 1
ATOM 842 C CA . ALA A 1 111 ? 1.746 4.845 18.456 1.00 94.06 111 ALA A CA 1
ATOM 843 C C . ALA A 1 111 ? 2.111 5.235 19.895 1.00 94.06 111 ALA A C 1
ATOM 845 O O . ALA A 1 111 ? 2.086 4.385 20.784 1.00 94.06 111 ALA A O 1
ATOM 846 N N . GLN A 1 112 ? 2.380 6.515 20.159 1.00 94.56 112 GLN A N 1
ATOM 847 C CA . GLN A 1 112 ? 2.644 7.002 21.511 1.00 94.56 112 GLN A CA 1
ATOM 848 C C . GLN A 1 112 ? 1.413 6.884 22.421 1.00 94.56 112 GLN A C 1
ATOM 850 O O . GLN A 1 112 ? 1.546 6.521 23.591 1.00 94.56 112 GLN A O 1
ATOM 855 N N . ALA A 1 113 ? 0.210 7.153 21.911 1.00 93.00 113 ALA A N 1
ATOM 856 C CA . ALA A 1 113 ? -1.026 6.968 22.667 1.00 93.00 113 ALA A CA 1
ATOM 857 C C . ALA A 1 113 ? -1.259 5.484 23.009 1.00 93.00 113 ALA A C 1
ATOM 859 O O . ALA A 1 113 ? -1.568 5.146 24.155 1.00 93.00 113 ALA A O 1
ATOM 860 N N . VAL A 1 114 ? -1.033 4.584 22.045 1.00 93.19 114 VAL A N 1
ATOM 861 C CA . VAL A 1 114 ? -1.142 3.132 22.241 1.00 93.19 114 VAL A CA 1
ATOM 862 C C . VAL A 1 114 ? -0.111 2.632 23.250 1.00 93.19 114 VAL A C 1
ATOM 864 O O . VAL A 1 114 ? -0.489 1.935 24.194 1.00 93.19 114 VAL A O 1
ATOM 867 N N . SER A 1 115 ? 1.165 2.997 23.106 1.00 94.25 115 SER A N 1
ATOM 868 C CA . SER A 1 115 ? 2.227 2.562 24.023 1.00 94.25 115 SER A CA 1
ATOM 869 C C . SER A 1 115 ? 1.977 3.054 25.451 1.00 94.25 115 SER A C 1
ATOM 871 O O . SER A 1 115 ? 2.077 2.270 26.397 1.00 94.25 115 SER A O 1
ATOM 873 N N . SER A 1 116 ? 1.527 4.306 25.596 1.00 94.31 116 SER A N 1
ATOM 874 C CA . SER A 1 116 ? 1.160 4.904 26.885 1.00 94.31 116 SER A CA 1
ATOM 875 C C . SER A 1 116 ? -0.034 4.191 27.525 1.00 94.31 116 SER A C 1
ATOM 877 O O . SER A 1 116 ? -0.014 3.917 28.721 1.00 94.31 116 SER A O 1
ATOM 879 N N . SER A 1 117 ? -1.046 3.808 26.736 1.00 93.88 117 SER A N 1
ATOM 880 C CA . SER A 1 117 ? -2.203 3.044 27.233 1.00 93.88 117 SER A CA 1
ATOM 881 C C . SER A 1 117 ? -1.843 1.636 27.728 1.00 93.88 117 SER A C 1
ATOM 883 O O . SER A 1 117 ? -2.550 1.070 28.561 1.00 93.88 117 SER A O 1
ATOM 885 N N . LEU A 1 118 ? -0.747 1.068 27.216 1.00 92.19 118 LEU A N 1
ATOM 886 C CA . LEU A 1 118 ? -0.262 -0.272 27.547 1.00 92.19 118 LEU A CA 1
ATOM 887 C C . LEU A 1 118 ? 0.873 -0.269 28.581 1.00 92.19 118 LEU A C 1
ATOM 889 O O . LEU A 1 118 ? 1.328 -1.344 28.967 1.00 92.19 118 LEU A O 1
ATOM 893 N N . ASN A 1 119 ? 1.342 0.906 29.022 1.00 93.50 119 ASN A N 1
ATOM 894 C CA . ASN A 1 119 ? 2.565 1.065 29.819 1.00 93.50 119 ASN A CA 1
ATOM 895 C C . ASN A 1 119 ? 3.790 0.366 29.190 1.00 93.50 119 ASN A C 1
ATOM 897 O O . ASN A 1 119 ? 4.624 -0.205 29.894 1.00 93.50 119 ASN A O 1
ATOM 901 N N . ALA A 1 120 ? 3.884 0.382 27.859 1.00 91.81 120 ALA A N 1
ATOM 902 C CA . ALA A 1 120 ? 4.978 -0.219 27.101 1.00 91.81 120 ALA A CA 1
ATOM 903 C C . ALA A 1 120 ? 5.921 0.862 26.553 1.00 91.81 120 ALA A C 1
ATOM 905 O O . ALA A 1 120 ? 5.506 1.990 26.300 1.00 91.81 120 ALA A O 1
ATOM 906 N N . THR A 1 121 ? 7.193 0.517 26.330 1.00 91.56 121 THR A N 1
ATOM 907 C CA . THR A 1 121 ? 8.169 1.446 25.730 1.00 91.56 121 THR A CA 1
ATOM 908 C C . THR A 1 121 ? 7.892 1.711 24.250 1.00 91.56 121 THR A C 1
ATOM 910 O O . THR A 1 121 ? 8.136 2.814 23.772 1.00 91.56 121 THR A O 1
ATOM 913 N N . HIS A 1 122 ? 7.339 0.723 23.541 1.00 92.94 122 HIS A N 1
ATOM 914 C CA . HIS A 1 122 ? 6.965 0.808 22.129 1.00 92.94 122 HIS A CA 1
ATOM 915 C C . HIS A 1 122 ? 5.538 0.295 21.931 1.00 92.94 122 HIS A C 1
ATOM 917 O O . HIS A 1 122 ? 5.071 -0.573 22.676 1.00 92.94 122 HIS A O 1
ATOM 923 N N . ALA A 1 123 ? 4.850 0.797 20.905 1.00 93.62 123 ALA A N 1
ATOM 924 C CA . ALA A 1 123 ? 3.573 0.231 20.491 1.00 93.62 123 ALA A CA 1
ATOM 925 C C . ALA A 1 123 ? 3.806 -1.109 19.786 1.00 93.62 123 ALA A C 1
ATOM 927 O O . ALA A 1 123 ? 4.633 -1.206 18.879 1.00 93.62 123 ALA A O 1
ATOM 928 N N . SER A 1 124 ? 3.072 -2.150 20.182 1.00 93.94 124 SER A N 1
ATOM 929 C CA . SER A 1 124 ? 3.075 -3.401 19.415 1.00 93.94 124 SER A CA 1
ATOM 930 C C . SER A 1 124 ? 2.339 -3.169 18.095 1.00 93.94 124 SER A C 1
ATOM 932 O O . SER A 1 124 ? 1.222 -2.648 18.113 1.00 93.94 124 SER A O 1
ATOM 934 N N . LEU A 1 125 ? 2.971 -3.492 16.959 1.00 93.94 125 LEU A N 1
ATOM 935 C CA . LEU A 1 125 ? 2.433 -3.172 15.629 1.00 93.94 125 LEU A CA 1
ATOM 936 C C . LEU A 1 125 ? 1.044 -3.786 15.386 1.00 93.94 125 LEU A C 1
ATOM 938 O O . LEU A 1 125 ? 0.197 -3.164 14.756 1.00 93.94 125 LEU A O 1
ATOM 942 N N . ASP A 1 126 ? 0.796 -4.987 15.899 1.00 92.94 126 ASP A N 1
ATOM 943 C CA . ASP A 1 126 ? -0.508 -5.649 15.832 1.00 92.94 126 ASP A CA 1
ATOM 944 C C . ASP A 1 126 ? -1.594 -4.871 16.591 1.00 92.94 126 ASP A C 1
ATOM 946 O O . ASP A 1 126 ? -2.674 -4.637 16.056 1.00 92.94 126 ASP A O 1
ATOM 950 N N . VAL A 1 127 ? -1.300 -4.412 17.810 1.00 92.19 127 VAL A N 1
ATOM 951 C CA . VAL A 1 127 ? -2.232 -3.602 18.607 1.00 92.19 127 VAL A CA 1
ATOM 952 C C . VAL A 1 127 ? -2.441 -2.226 17.984 1.00 92.19 127 VAL A C 1
ATOM 954 O O . VAL A 1 127 ? -3.563 -1.725 18.004 1.00 92.19 127 VAL A O 1
ATOM 957 N N . PHE A 1 128 ? -1.388 -1.630 17.420 1.00 94.06 128 PHE A N 1
ATOM 958 C CA . PHE A 1 128 ? -1.480 -0.377 16.676 1.00 94.06 128 PHE A CA 1
ATOM 959 C C . PHE A 1 128 ? -2.460 -0.516 15.505 1.00 94.06 128 PHE A C 1
ATOM 961 O O . PHE A 1 128 ? -3.451 0.199 15.464 1.00 94.06 128 PHE A O 1
ATOM 968 N N . LEU A 1 129 ? -2.272 -1.504 14.624 1.00 93.31 129 LEU A N 1
ATOM 969 C CA . LEU A 1 129 ? -3.152 -1.707 13.463 1.00 93.31 129 LEU A CA 1
ATOM 970 C C . LEU A 1 129 ? -4.607 -2.047 13.834 1.00 93.31 129 LEU A C 1
ATOM 972 O O . LEU A 1 129 ? -5.496 -1.888 13.006 1.00 93.31 129 LEU A O 1
ATOM 976 N N . LEU A 1 130 ? -4.861 -2.522 15.058 1.00 90.25 130 LEU A N 1
ATOM 977 C CA . LEU A 1 130 ? -6.211 -2.804 15.562 1.00 90.25 130 LEU A CA 1
ATOM 978 C C . LEU A 1 130 ? -6.897 -1.598 16.222 1.00 90.25 130 LEU A C 1
ATOM 980 O O . LEU A 1 130 ? -8.116 -1.612 16.379 1.00 90.25 130 LEU A O 1
ATOM 984 N N . ARG A 1 131 ? -6.133 -0.609 16.701 1.00 89.50 131 ARG A N 1
ATOM 985 C CA . ARG A 1 131 ? -6.647 0.513 17.515 1.00 89.50 131 ARG A CA 1
ATOM 986 C C . ARG A 1 131 ? -6.439 1.886 16.886 1.00 89.50 131 ARG A C 1
ATOM 988 O O . ARG A 1 131 ? -6.974 2.862 17.404 1.00 89.50 131 ARG A O 1
ATOM 995 N N . SER A 1 132 ? -5.628 1.962 15.845 1.00 90.44 132 SER A N 1
ATOM 996 C CA . SER A 1 132 ? -5.145 3.192 15.227 1.00 90.44 132 SER A CA 1
ATOM 997 C C . SER A 1 132 ? -5.360 3.138 13.717 1.00 90.44 132 SER A C 1
ATOM 999 O O . SER A 1 132 ? -5.822 2.127 13.180 1.00 90.44 132 SER A O 1
ATOM 1001 N N . HIS A 1 133 ? -5.046 4.231 13.023 1.00 90.81 133 HIS A N 1
ATOM 1002 C CA . HIS A 1 133 ? -5.168 4.258 11.574 1.00 90.81 133 HIS A CA 1
ATOM 1003 C C . HIS A 1 133 ? -4.113 3.362 10.909 1.00 90.81 133 HIS A C 1
ATOM 1005 O O . HIS A 1 133 ? -3.116 2.948 11.508 1.00 90.81 133 HIS A O 1
ATOM 1011 N N . ALA A 1 134 ? -4.341 3.055 9.630 1.00 94.00 134 ALA A N 1
ATOM 1012 C CA . ALA A 1 134 ? -3.406 2.274 8.833 1.00 94.00 134 ALA A CA 1
ATOM 1013 C C . ALA A 1 134 ? -2.007 2.916 8.827 1.00 94.00 134 ALA A C 1
ATOM 1015 O O . ALA A 1 134 ? -1.857 4.130 8.698 1.00 94.00 134 ALA A O 1
ATOM 1016 N N . LEU A 1 135 ? -0.963 2.097 8.920 1.00 95.31 135 LEU A N 1
ATOM 1017 C CA . LEU A 1 135 ? 0.404 2.599 8.993 1.00 95.31 135 LEU A CA 1
ATOM 1018 C C . LEU A 1 135 ? 0.867 3.093 7.606 1.00 95.31 135 LEU A C 1
ATOM 1020 O O . LEU A 1 135 ? 0.935 2.274 6.683 1.00 95.31 135 LEU A O 1
ATOM 1024 N N . PRO A 1 136 ? 1.222 4.380 7.430 1.00 94.88 136 PRO A N 1
ATOM 1025 C CA . PRO A 1 136 ? 1.773 4.875 6.1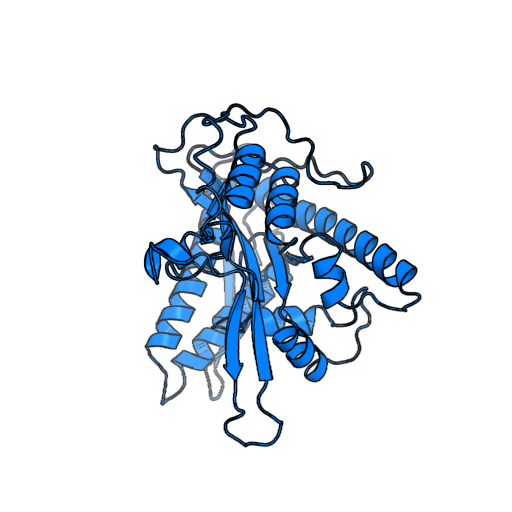75 1.00 94.88 136 PRO A CA 1
ATOM 1026 C C . PRO A 1 136 ? 3.178 4.314 5.941 1.00 94.88 136 PRO A C 1
ATOM 1028 O O . PRO A 1 136 ? 4.015 4.248 6.840 1.00 94.88 136 PRO A O 1
ATOM 1031 N N . LEU A 1 137 ? 3.418 3.888 4.708 1.00 93.56 137 LEU A N 1
ATOM 1032 C CA . LEU A 1 137 ? 4.650 3.285 4.223 1.00 93.56 137 LEU A CA 1
ATOM 1033 C C . LEU A 1 137 ? 5.001 3.948 2.882 1.00 93.56 137 LEU A C 1
ATOM 1035 O O . LEU A 1 137 ? 4.568 3.470 1.821 1.00 93.56 137 LEU A O 1
ATOM 1039 N N . PRO A 1 138 ? 5.746 5.069 2.909 1.00 90.69 138 PRO A N 1
ATOM 1040 C CA . PRO A 1 138 ? 6.136 5.775 1.696 1.00 90.69 138 PRO A CA 1
ATOM 1041 C C . PRO A 1 138 ? 7.032 4.879 0.837 1.00 90.69 138 PRO A C 1
ATOM 1043 O O . PRO A 1 138 ? 7.877 4.147 1.355 1.00 90.69 138 PRO A O 1
ATOM 1046 N N . PHE A 1 139 ? 6.840 4.928 -0.483 1.00 86.75 139 PHE A N 1
ATOM 1047 C CA . PHE A 1 139 ? 7.664 4.204 -1.460 1.00 86.75 139 PHE A CA 1
ATOM 1048 C C . PHE A 1 139 ? 7.786 2.684 -1.217 1.00 86.75 139 PHE A C 1
ATOM 1050 O O . PHE A 1 139 ? 8.810 2.087 -1.529 1.00 86.75 139 PHE A O 1
ATOM 1057 N N . LEU A 1 140 ? 6.758 2.028 -0.662 1.00 88.06 140 LEU A N 1
ATOM 1058 C CA . LEU A 1 140 ? 6.781 0.570 -0.471 1.00 88.06 140 LEU A CA 1
ATOM 1059 C C . LEU A 1 140 ? 6.472 -0.200 -1.764 1.00 88.06 140 LEU A C 1
ATOM 1061 O O . LEU A 1 140 ? 7.213 -1.093 -2.163 1.00 88.06 140 LEU A O 1
ATOM 1065 N N . ALA A 1 141 ? 5.321 0.088 -2.370 1.00 85.25 141 ALA A N 1
ATOM 1066 C CA . ALA A 1 141 ? 4.828 -0.594 -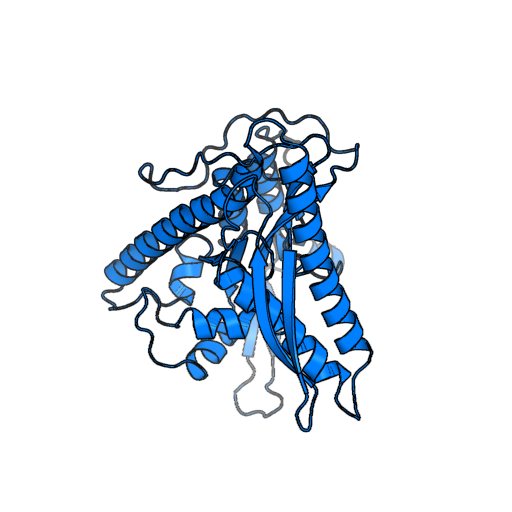3.571 1.00 85.25 141 ALA A CA 1
ATOM 1067 C C . ALA A 1 141 ? 4.254 0.375 -4.616 1.00 85.25 141 ALA A C 1
ATOM 1069 O O . ALA A 1 141 ? 3.837 -0.041 -5.692 1.00 85.25 141 ALA A O 1
ATOM 1070 N N . SER A 1 142 ? 4.229 1.667 -4.300 1.00 86.12 142 SER A N 1
ATOM 1071 C CA . SER A 1 142 ? 3.785 2.745 -5.175 1.00 86.12 142 SER A CA 1
ATOM 1072 C C . SER A 1 142 ? 4.770 3.899 -5.048 1.00 86.12 142 SER A C 1
ATOM 1074 O O . SER A 1 142 ? 5.315 4.130 -3.967 1.00 86.12 142 SER A O 1
ATOM 1076 N N . VAL A 1 143 ? 4.944 4.646 -6.136 1.00 86.50 143 VAL A N 1
ATOM 1077 C CA . VAL A 1 143 ? 5.720 5.895 -6.197 1.00 86.50 143 VAL A CA 1
ATOM 1078 C C . VAL A 1 143 ? 5.153 6.977 -5.266 1.00 86.50 143 VAL A C 1
ATOM 1080 O O . VAL A 1 143 ? 5.849 7.927 -4.922 1.00 86.50 143 VAL A O 1
ATOM 1083 N N . PHE A 1 144 ? 3.891 6.844 -4.856 1.00 88.50 144 PHE A N 1
ATOM 1084 C CA . PHE A 1 144 ? 3.230 7.770 -3.943 1.00 88.50 144 PHE A CA 1
ATOM 1085 C C . PHE A 1 144 ? 3.335 7.278 -2.494 1.00 88.50 144 PHE A C 1
ATOM 1087 O O . PHE A 1 144 ? 4.377 7.383 -1.853 1.00 88.50 144 PHE A O 1
ATOM 1094 N N . MET A 1 145 ? 2.248 6.713 -1.973 1.00 91.81 145 MET A N 1
ATOM 1095 C CA . MET A 1 145 ? 2.129 6.249 -0.599 1.00 91.81 145 MET A CA 1
ATOM 1096 C C . MET A 1 145 ? 1.483 4.869 -0.595 1.00 91.81 145 MET A C 1
ATOM 1098 O O . MET A 1 145 ? 0.589 4.584 -1.394 1.00 91.81 145 MET A O 1
ATOM 1102 N N . SER A 1 146 ? 1.935 4.000 0.300 1.00 94.06 146 SER A N 1
ATOM 1103 C CA . SER A 1 146 ? 1.240 2.757 0.628 1.00 94.06 146 SER A CA 1
ATOM 1104 C C . SER A 1 146 ? 0.794 2.806 2.085 1.00 94.06 146 SER A C 1
ATOM 1106 O O . SER A 1 146 ? 1.422 3.472 2.895 1.00 94.06 146 SER A O 1
ATOM 1108 N N . PHE A 1 147 ? -0.268 2.095 2.432 1.00 95.25 147 PHE A N 1
ATOM 1109 C CA . PHE A 1 147 ? -0.792 2.020 3.791 1.00 95.25 147 PHE A CA 1
ATOM 1110 C C . PHE A 1 147 ? -0.921 0.559 4.185 1.00 95.25 147 PHE A C 1
ATOM 1112 O O . PHE A 1 147 ? -1.575 -0.210 3.483 1.00 95.25 147 PHE A O 1
ATOM 1119 N N . LEU A 1 148 ? -0.302 0.160 5.290 1.00 95.56 148 LEU A N 1
ATOM 1120 C CA . LEU A 1 148 ? -0.517 -1.150 5.887 1.00 95.56 148 LEU A CA 1
ATOM 1121 C C . LEU A 1 148 ? -1.782 -1.089 6.741 1.00 95.56 148 LEU A C 1
ATOM 1123 O O . LEU A 1 148 ? -1.807 -0.424 7.771 1.00 95.56 148 LEU A O 1
ATOM 1127 N N . VAL A 1 149 ? -2.820 -1.788 6.293 1.00 94.62 149 VAL A N 1
ATOM 1128 C CA . VAL A 1 149 ? -4.152 -1.769 6.914 1.00 94.62 149 VAL A CA 1
ATOM 1129 C C . VAL A 1 149 ? -4.296 -2.892 7.920 1.00 94.62 149 VAL A C 1
ATOM 1131 O O . VAL A 1 149 ? -4.795 -2.694 9.018 1.00 94.62 149 VAL A O 1
ATOM 1134 N N . HIS A 1 150 ? -3.852 -4.088 7.544 1.00 93.38 150 HIS A N 1
ATOM 1135 C CA . HIS A 1 150 ? -3.996 -5.262 8.386 1.00 93.38 150 HIS A CA 1
ATOM 1136 C C . HIS A 1 150 ? -2.796 -6.184 8.247 1.00 93.38 150 HIS A C 1
ATOM 1138 O O . HIS A 1 150 ? -2.242 -6.383 7.160 1.00 93.38 150 HIS A O 1
ATOM 1144 N N . LEU A 1 151 ? -2.439 -6.800 9.368 1.00 93.56 151 LEU A N 1
ATOM 1145 C CA . LEU A 1 151 ? -1.399 -7.799 9.435 1.00 93.56 151 LEU A CA 1
ATOM 1146 C C . LEU A 1 151 ? -1.866 -8.937 10.345 1.00 93.56 151 LEU A C 1
ATOM 1148 O O . LEU A 1 151 ? -2.133 -8.749 11.529 1.00 93.56 151 LEU A O 1
ATOM 1152 N N . SER A 1 152 ? -1.993 -10.129 9.770 1.00 92.62 152 SER A N 1
ATOM 1153 C CA . SER A 1 152 ? -2.473 -11.307 10.485 1.00 92.62 152 SER A CA 1
ATOM 1154 C C . SER A 1 152 ? -1.515 -11.670 11.624 1.00 92.62 152 SER A C 1
ATOM 1156 O O . SER A 1 152 ? -0.297 -11.508 11.471 1.00 92.62 152 SER A O 1
ATOM 1158 N N . PRO A 1 153 ? -2.002 -12.269 12.726 1.00 92.44 153 PRO A N 1
ATOM 1159 C CA . PRO A 1 153 ? -1.144 -12.650 13.849 1.00 92.44 153 PRO A CA 1
ATOM 1160 C C . PRO A 1 153 ? 0.045 -13.526 13.431 1.00 92.44 153 PRO A C 1
ATOM 1162 O O . PRO A 1 153 ? 1.155 -13.381 13.940 1.00 92.44 153 PRO A O 1
ATOM 1165 N N . ARG A 1 154 ? -0.153 -14.412 12.446 1.00 92.62 154 ARG A N 1
ATOM 1166 C CA . ARG A 1 154 ? 0.921 -15.252 11.901 1.00 92.62 154 ARG A CA 1
ATOM 1167 C C . ARG A 1 154 ? 1.989 -14.426 11.184 1.00 92.62 154 ARG A C 1
ATOM 1169 O O . ARG A 1 154 ? 3.172 -14.656 11.426 1.00 92.62 154 ARG A O 1
ATOM 1176 N N . ALA A 1 155 ? 1.584 -13.498 10.316 1.00 93.44 155 ALA A N 1
ATOM 1177 C CA . ALA A 1 155 ? 2.516 -12.616 9.619 1.00 93.44 155 ALA A CA 1
ATOM 1178 C C . ALA A 1 155 ? 3.284 -11.736 10.617 1.00 93.44 155 ALA A C 1
ATOM 1180 O O . ALA A 1 155 ? 4.494 -11.575 10.478 1.00 93.44 155 ALA A O 1
ATOM 1181 N N . TYR A 1 156 ? 2.610 -11.258 11.668 1.00 95.38 156 TYR A N 1
ATOM 1182 C CA . TYR A 1 156 ? 3.209 -10.409 12.701 1.00 95.38 156 TYR A CA 1
ATOM 1183 C C . TYR A 1 156 ? 4.283 -11.164 13.471 1.00 95.38 156 TYR A C 1
ATOM 1185 O O . TYR A 1 156 ? 5.421 -10.712 13.566 1.00 95.38 156 TYR A O 1
ATOM 1193 N N . LEU A 1 157 ? 3.959 -12.364 13.956 1.00 94.81 157 LEU A N 1
ATOM 1194 C CA . LEU A 1 157 ? 4.910 -13.191 14.692 1.00 94.81 157 LEU A CA 1
ATOM 1195 C C . LEU A 1 157 ? 6.079 -13.649 13.818 1.00 94.81 157 LEU A C 1
ATOM 1197 O O . LEU A 1 157 ? 7.205 -13.733 14.307 1.00 94.81 157 LEU A O 1
ATOM 1201 N N . GLN A 1 158 ? 5.835 -13.949 12.540 1.00 95.06 158 GLN A N 1
ATOM 1202 C CA . GLN A 1 158 ? 6.904 -14.283 11.602 1.00 95.06 158 GLN A CA 1
ATOM 1203 C C . GLN A 1 158 ? 7.860 -13.101 11.427 1.00 95.06 158 GLN A C 1
ATOM 1205 O O . GLN A 1 158 ? 9.068 -13.279 11.575 1.00 95.06 158 GLN A O 1
ATOM 1210 N N . LEU A 1 159 ? 7.315 -11.907 11.189 1.00 94.44 159 LEU A N 1
ATOM 1211 C CA . LEU A 1 159 ? 8.087 -10.682 11.033 1.00 94.44 159 LEU A CA 1
ATOM 1212 C C . LEU A 1 159 ? 8.882 -10.347 12.300 1.00 94.44 159 LEU A C 1
ATOM 1214 O O . LEU A 1 159 ? 10.088 -10.113 12.233 1.00 94.44 159 LEU A O 1
ATOM 1218 N N . LYS A 1 160 ? 8.232 -10.411 13.465 1.00 94.00 160 LYS A N 1
ATOM 1219 C CA . LYS A 1 160 ? 8.850 -10.155 14.769 1.00 94.00 160 LYS A CA 1
ATOM 1220 C C . LYS A 1 160 ? 10.003 -11.112 15.064 1.00 94.00 160 LYS A C 1
ATOM 1222 O O . LYS A 1 160 ? 11.024 -10.686 15.586 1.00 94.00 160 LYS A O 1
ATOM 1227 N N . ARG A 1 161 ? 9.881 -12.391 14.689 1.00 94.50 161 ARG A N 1
ATOM 1228 C CA . ARG A 1 161 ? 10.956 -13.390 14.848 1.00 94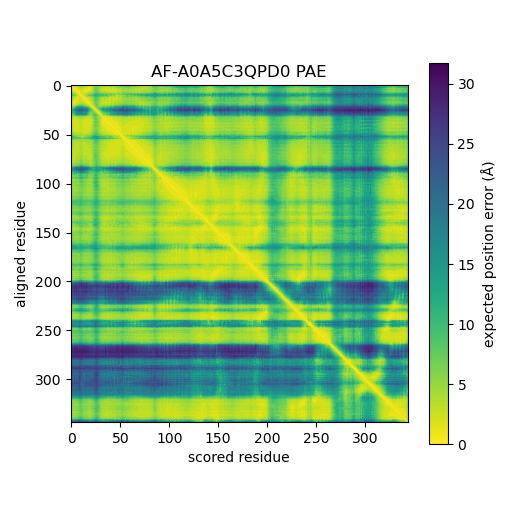.50 161 ARG A CA 1
ATOM 1229 C C . ARG A 1 161 ? 12.160 -13.130 13.947 1.00 94.50 161 ARG A C 1
ATOM 1231 O O . ARG A 1 161 ? 13.273 -13.451 14.341 1.00 94.50 161 ARG A O 1
ATOM 1238 N N . SER A 1 162 ? 11.938 -12.597 12.747 1.00 93.12 162 SER A N 1
ATOM 1239 C CA . SER A 1 162 ? 13.015 -12.238 11.814 1.00 93.12 162 SER A CA 1
ATOM 1240 C C . SER A 1 162 ? 13.625 -10.861 12.078 1.00 93.12 162 SER A C 1
ATOM 1242 O O . SER A 1 162 ? 14.600 -10.496 11.428 1.00 93.12 162 SER A O 1
ATOM 1244 N N . SER A 1 163 ? 13.044 -10.086 12.991 1.00 92.38 163 SER A N 1
ATOM 1245 C CA . SER A 1 163 ? 13.421 -8.701 13.220 1.00 92.38 163 SER A CA 1
ATOM 1246 C C . SER A 1 163 ? 14.452 -8.547 14.336 1.00 92.38 163 SER A C 1
ATOM 1248 O O . SER A 1 163 ? 14.407 -9.247 15.346 1.00 92.38 163 SER A O 1
ATOM 1250 N N . SER A 1 164 ? 15.339 -7.563 14.188 1.00 89.62 164 SER A N 1
ATOM 1251 C CA . SER A 1 164 ? 16.145 -7.035 15.289 1.00 89.62 164 SER A CA 1
ATOM 1252 C C . SER A 1 164 ? 15.304 -6.174 16.240 1.00 89.62 164 SER A C 1
ATOM 1254 O O . SER A 1 164 ? 14.145 -5.857 15.950 1.00 89.62 164 SER A O 1
ATOM 1256 N N . ALA A 1 165 ? 15.913 -5.766 17.359 1.00 87.25 165 ALA A N 1
ATOM 1257 C CA . ALA A 1 165 ? 15.353 -4.746 18.240 1.00 87.25 165 ALA A CA 1
ATOM 1258 C C . ALA A 1 165 ? 15.059 -3.453 17.459 1.00 87.25 165 ALA A C 1
ATOM 1260 O O . ALA A 1 165 ? 15.785 -3.110 16.522 1.00 87.25 165 ALA A O 1
ATOM 1261 N N . SER A 1 166 ? 13.968 -2.785 17.831 1.00 86.25 166 SER A N 1
ATOM 1262 C CA . SER A 1 166 ? 13.498 -1.554 17.203 1.00 86.25 166 SER A CA 1
ATOM 1263 C C . SER A 1 166 ? 13.863 -0.347 18.052 1.00 86.25 166 SER A C 1
ATOM 1265 O O . SER A 1 166 ? 13.529 -0.304 19.232 1.00 86.25 166 SER A O 1
ATOM 1267 N N . ASP A 1 167 ? 14.476 0.649 17.417 1.00 82.44 167 ASP A N 1
ATOM 1268 C CA . ASP A 1 167 ? 14.703 1.975 18.004 1.00 82.44 167 ASP A CA 1
ATOM 1269 C C . ASP A 1 167 ? 13.535 2.943 17.701 1.00 82.44 167 ASP A C 1
ATOM 1271 O O . ASP A 1 167 ? 13.573 4.119 18.060 1.00 82.44 167 ASP A O 1
ATOM 1275 N N . GLY A 1 168 ? 12.500 2.467 16.996 1.00 87.38 168 GLY A N 1
ATOM 1276 C CA . GLY A 1 168 ? 11.368 3.265 16.529 1.00 87.38 168 GLY A CA 1
ATOM 1277 C C . GLY A 1 168 ? 10.170 3.308 17.490 1.00 87.38 168 GLY A C 1
ATOM 1278 O O . GLY A 1 168 ? 10.197 2.729 18.575 1.00 87.38 168 GLY A O 1
ATOM 1279 N N . PRO A 1 169 ? 9.067 3.966 17.088 1.00 89.88 169 PRO A N 1
ATOM 1280 C CA . PRO A 1 169 ? 7.835 4.031 17.887 1.00 89.88 169 PRO A CA 1
ATOM 1281 C C . PRO A 1 169 ? 7.107 2.678 17.994 1.00 89.88 169 PRO A C 1
ATOM 1283 O O . PRO A 1 169 ? 6.276 2.489 18.886 1.00 89.88 169 PRO A O 1
ATOM 1286 N N . TRP A 1 170 ? 7.427 1.734 17.106 1.00 92.50 170 TRP A N 1
ATOM 1287 C CA . TRP A 1 170 ? 6.840 0.397 17.061 1.00 92.50 170 TRP A CA 1
ATOM 1288 C C . TRP A 1 170 ? 7.862 -0.667 17.447 1.00 92.50 170 TRP A C 1
ATOM 1290 O O . TRP A 1 170 ? 9.068 -0.465 17.315 1.00 92.50 170 TRP A O 1
ATOM 1300 N N . ASP A 1 171 ? 7.381 -1.830 17.869 1.00 94.00 171 ASP A N 1
ATOM 1301 C CA . ASP A 1 171 ? 8.221 -2.958 18.277 1.00 94.00 171 ASP A CA 1
ATOM 1302 C C . ASP A 1 171 ? 8.953 -3.669 17.120 1.00 94.00 171 ASP A C 1
ATOM 1304 O O . ASP A 1 171 ? 9.824 -4.505 17.365 1.00 94.00 171 ASP A O 1
ATOM 1308 N N . ILE A 1 172 ? 8.636 -3.319 15.869 1.00 94.75 172 ILE A N 1
ATOM 1309 C CA . ILE A 1 172 ? 9.300 -3.802 14.654 1.00 94.75 172 ILE A CA 1
ATOM 1310 C C . ILE A 1 172 ? 9.948 -2.602 13.933 1.00 94.75 172 ILE A C 1
ATOM 1312 O O . ILE A 1 172 ? 9.247 -1.630 13.643 1.00 94.75 172 ILE A O 1
ATOM 1316 N N . PRO A 1 173 ? 11.252 -2.653 13.592 1.00 93.94 173 PRO A N 1
ATOM 1317 C CA . PRO A 1 173 ? 11.921 -1.638 12.792 1.00 93.94 173 PRO A CA 1
ATOM 1318 C C . PRO A 1 173 ? 11.273 -1.499 11.415 1.00 93.94 173 PRO A C 1
ATOM 1320 O O . PRO A 1 173 ? 10.976 -2.493 10.742 1.00 93.94 173 PRO A O 1
ATOM 1323 N N . THR A 1 174 ? 11.149 -0.259 10.947 1.00 91.12 174 THR A N 1
ATOM 1324 C CA . THR A 1 174 ? 10.570 0.061 9.636 1.00 91.12 174 THR A CA 1
ATOM 1325 C C . THR A 1 174 ? 11.285 -0.658 8.495 1.00 91.12 174 THR A C 1
ATOM 1327 O O . THR A 1 174 ? 10.627 -1.110 7.570 1.00 91.12 174 THR A O 1
ATOM 1330 N N . SER A 1 175 ? 12.610 -0.825 8.570 1.00 90.50 175 SER A N 1
ATOM 1331 C CA . SER A 1 175 ? 13.407 -1.524 7.551 1.00 90.50 175 SER A CA 1
ATOM 1332 C C . SER A 1 175 ? 13.053 -3.009 7.427 1.00 90.50 175 SER A C 1
ATOM 1334 O O . SER A 1 175 ? 12.930 -3.529 6.319 1.00 90.50 175 SER A O 1
ATOM 1336 N N . SER A 1 176 ? 12.847 -3.694 8.555 1.00 93.38 176 SER A N 1
ATOM 1337 C CA . SER A 1 176 ? 12.386 -5.085 8.579 1.00 93.38 176 SER A CA 1
ATOM 1338 C C . SER A 1 176 ? 10.980 -5.195 7.993 1.00 93.38 176 SER A C 1
ATOM 1340 O O . SER A 1 176 ? 10.707 -6.087 7.191 1.00 93.38 176 SER A O 1
ATOM 1342 N N . LEU A 1 177 ? 10.094 -4.266 8.366 1.00 93.69 177 LEU A N 1
ATOM 1343 C CA . LEU A 1 177 ? 8.716 -4.224 7.885 1.00 93.69 177 LEU A CA 1
ATOM 1344 C C . LEU A 1 177 ? 8.643 -3.976 6.374 1.00 93.69 177 LEU A C 1
ATOM 1346 O O . LEU A 1 177 ? 7.956 -4.713 5.668 1.00 93.69 177 LEU A O 1
ATOM 1350 N N . THR A 1 178 ? 9.360 -2.976 5.861 1.00 91.50 178 THR A N 1
ATOM 1351 C CA . THR A 1 178 ? 9.369 -2.662 4.428 1.00 91.50 178 THR A CA 1
ATOM 1352 C C . THR A 1 178 ? 9.997 -3.789 3.624 1.00 91.50 178 THR A C 1
ATOM 1354 O O . THR A 1 178 ? 9.420 -4.193 2.619 1.00 91.50 178 THR A O 1
ATOM 1357 N N . SER A 1 179 ? 11.104 -4.377 4.088 1.00 90.06 179 SER A N 1
ATOM 1358 C CA . SER A 1 179 ? 11.721 -5.557 3.463 1.00 90.06 179 SER A CA 1
ATOM 1359 C C . SER A 1 179 ? 10.751 -6.746 3.391 1.00 90.06 179 SER A C 1
ATOM 1361 O O . SER A 1 179 ? 10.592 -7.371 2.345 1.00 90.06 179 SER A O 1
ATOM 1363 N N . PHE A 1 180 ? 10.014 -7.015 4.472 1.00 92.31 180 PHE A N 1
ATOM 1364 C CA . PHE A 1 180 ? 9.024 -8.091 4.508 1.00 92.31 180 PHE A CA 1
ATOM 1365 C C . PHE A 1 180 ? 7.829 -7.840 3.578 1.00 92.31 180 PHE A C 1
ATOM 1367 O O . PHE A 1 180 ? 7.396 -8.744 2.864 1.00 92.31 180 PHE A O 1
ATOM 1374 N N . LEU A 1 181 ? 7.294 -6.617 3.563 1.00 91.38 181 LEU A N 1
ATOM 1375 C CA . LEU A 1 181 ? 6.116 -6.267 2.763 1.00 91.38 181 LEU A CA 1
ATOM 1376 C C . LEU A 1 181 ? 6.420 -6.043 1.276 1.00 91.38 181 LEU A C 1
ATOM 1378 O O . LEU A 1 181 ? 5.516 -6.176 0.447 1.00 91.38 181 LEU A O 1
ATOM 1382 N N . SER A 1 182 ? 7.669 -5.714 0.946 1.00 88.00 182 SER A N 1
ATOM 1383 C CA . SER A 1 182 ? 8.161 -5.572 -0.429 1.00 88.00 182 SER A CA 1
ATOM 1384 C C . SER A 1 182 ? 8.545 -6.905 -1.073 1.00 88.00 182 SER A C 1
ATOM 1386 O O . SER A 1 182 ? 8.918 -6.921 -2.240 1.00 88.00 182 SER A O 1
ATOM 1388 N N . ALA A 1 183 ? 8.437 -8.029 -0.358 1.00 85.62 183 ALA A N 1
ATOM 1389 C CA . ALA A 1 183 ? 8.613 -9.345 -0.957 1.00 85.62 183 ALA A CA 1
ATOM 1390 C C . ALA A 1 183 ? 7.524 -9.622 -2.015 1.00 85.62 183 ALA A C 1
ATOM 1392 O O . ALA A 1 183 ? 6.340 -9.351 -1.796 1.00 85.62 183 ALA A O 1
ATOM 1393 N N . HIS A 1 184 ? 7.907 -10.225 -3.147 1.00 79.94 184 HIS A N 1
ATOM 1394 C CA . HIS A 1 184 ? 6.981 -10.627 -4.214 1.00 79.94 184 HIS A CA 1
ATOM 1395 C C . HIS A 1 184 ? 6.999 -12.153 -4.413 1.00 79.94 184 HIS A C 1
ATOM 1397 O O . HIS A 1 184 ? 8.040 -12.707 -4.768 1.00 79.94 184 HIS A O 1
ATOM 1403 N N . PRO A 1 185 ? 5.856 -12.852 -4.253 1.00 81.94 185 PRO A N 1
ATOM 1404 C CA . PRO A 1 185 ? 4.545 -12.325 -3.869 1.00 81.94 185 PRO A CA 1
ATOM 1405 C C . PRO A 1 185 ? 4.503 -11.849 -2.409 1.00 81.94 185 PRO A C 1
ATOM 1407 O O . PRO A 1 185 ? 5.207 -12.389 -1.557 1.00 81.94 185 PRO A O 1
ATOM 1410 N N . ARG A 1 186 ? 3.627 -10.872 -2.134 1.00 86.06 186 ARG A N 1
ATOM 1411 C CA . ARG A 1 186 ? 3.432 -10.324 -0.786 1.00 86.06 186 ARG A CA 1
ATOM 1412 C C . ARG A 1 186 ? 3.075 -11.440 0.212 1.00 86.06 186 ARG A C 1
ATOM 1414 O O . ARG A 1 186 ? 2.287 -12.324 -0.155 1.00 86.06 186 ARG A O 1
ATOM 1421 N N . PRO A 1 187 ? 3.614 -11.421 1.447 1.00 89.31 187 PRO A N 1
ATOM 1422 C CA . PRO A 1 187 ? 3.341 -12.457 2.434 1.00 89.31 187 PRO A CA 1
ATOM 1423 C C . PRO A 1 187 ? 1.840 -12.623 2.719 1.00 89.31 187 PRO A C 1
ATOM 1425 O O . PRO A 1 187 ? 1.112 -11.627 2.800 1.00 89.31 187 PRO A O 1
ATOM 1428 N N . PRO A 1 188 ? 1.352 -13.865 2.889 1.00 89.25 188 PRO A N 1
ATOM 1429 C CA . PRO A 1 188 ? -0.057 -14.119 3.155 1.00 89.25 188 PRO A CA 1
ATOM 1430 C C . PRO A 1 188 ? -0.490 -13.508 4.491 1.00 89.25 188 PRO A C 1
ATOM 1432 O O . PRO A 1 188 ? 0.265 -13.501 5.464 1.00 89.25 188 PRO A O 1
ATOM 1435 N N . GLY A 1 189 ? -1.734 -13.029 4.538 1.00 89.25 189 GLY A N 1
ATOM 1436 C CA . GLY A 1 189 ? -2.283 -12.371 5.722 1.00 89.25 189 GLY A CA 1
ATOM 1437 C C . GLY A 1 189 ? -1.732 -10.962 5.937 1.00 89.25 189 GLY A C 1
ATOM 1438 O O . GLY A 1 189 ? -1.602 -10.538 7.078 1.00 89.25 189 GLY A O 1
ATOM 1439 N N . THR A 1 190 ? -1.380 -10.254 4.865 1.00 92.00 190 THR A N 1
ATOM 1440 C CA . THR A 1 190 ? -1.082 -8.818 4.890 1.00 92.00 190 THR A CA 1
ATOM 1441 C C . THR A 1 190 ? -2.044 -8.099 3.950 1.00 92.00 190 THR A C 1
ATOM 1443 O O . THR A 1 190 ? -2.335 -8.591 2.858 1.00 92.00 190 THR A O 1
ATOM 1446 N N . VAL A 1 191 ? -2.550 -6.947 4.378 1.00 92.75 191 VAL A N 1
ATOM 1447 C CA . VAL A 1 191 ? -3.411 -6.080 3.572 1.00 92.75 191 VAL A CA 1
ATOM 1448 C C . VAL A 1 191 ? -2.751 -4.718 3.497 1.00 92.75 191 VAL A C 1
ATOM 1450 O O . VAL A 1 191 ? -2.595 -4.048 4.519 1.00 92.75 191 VAL A O 1
ATOM 1453 N N . CYS A 1 192 ? -2.389 -4.312 2.283 1.00 93.44 192 CYS A N 1
ATOM 1454 C CA . CYS A 1 192 ? -1.898 -2.968 2.023 1.00 93.44 192 CYS A CA 1
ATOM 1455 C C . CYS A 1 192 ? -2.758 -2.300 0.960 1.00 93.44 192 CYS A C 1
ATOM 1457 O O . CYS A 1 192 ? -3.169 -2.950 -0.002 1.00 93.44 192 CYS A O 1
ATOM 1459 N N . ALA A 1 193 ? -2.959 -1.003 1.128 1.00 94.44 193 ALA A N 1
ATOM 1460 C CA . ALA A 1 193 ? -3.589 -0.135 0.157 1.00 94.44 193 ALA A CA 1
ATOM 1461 C C . ALA A 1 193 ? -2.520 0.740 -0.505 1.00 94.44 193 ALA A C 1
ATOM 1463 O O . ALA A 1 193 ? -1.650 1.277 0.175 1.00 94.44 193 ALA A O 1
ATOM 1464 N N . GLU A 1 194 ? -2.559 0.879 -1.821 1.00 93.88 194 GLU A N 1
ATOM 1465 C CA . GLU A 1 194 ? -1.598 1.660 -2.598 1.00 93.88 194 GLU A CA 1
ATOM 1466 C C . GLU A 1 194 ? -2.309 2.883 -3.175 1.00 93.88 194 GLU A C 1
ATOM 1468 O O . GLU A 1 194 ? -3.272 2.746 -3.927 1.00 93.88 194 GLU A O 1
ATOM 1473 N N . LEU A 1 195 ? -1.843 4.086 -2.846 1.00 93.56 195 LEU A N 1
ATOM 1474 C CA . LEU A 1 195 ? -2.348 5.305 -3.468 1.00 93.56 195 LEU A CA 1
ATOM 1475 C C . LEU A 1 195 ? -1.753 5.422 -4.874 1.00 93.56 195 LEU A C 1
ATOM 1477 O O . LEU A 1 195 ? -0.530 5.385 -5.039 1.00 93.56 195 LEU A O 1
ATOM 1481 N N . LYS A 1 196 ? -2.615 5.541 -5.886 1.00 91.94 196 LYS A N 1
ATOM 1482 C CA . LYS A 1 196 ? -2.233 5.618 -7.300 1.00 91.94 196 LYS A CA 1
ATOM 1483 C C . LYS A 1 196 ? -3.013 6.697 -8.026 1.00 91.94 196 LYS A C 1
ATOM 1485 O O . LYS A 1 196 ? -4.159 6.995 -7.691 1.00 91.94 196 LYS A O 1
ATOM 1490 N N . LEU A 1 197 ? -2.399 7.227 -9.075 1.00 91.25 197 LEU A N 1
ATOM 1491 C CA . LEU A 1 197 ? -3.058 8.117 -10.013 1.00 91.25 197 LEU A CA 1
ATOM 1492 C C . LEU A 1 197 ? -3.485 7.315 -11.243 1.00 91.25 197 LEU A C 1
ATOM 1494 O O . LEU A 1 197 ? -2.650 6.788 -11.974 1.00 91.25 197 LEU A O 1
ATOM 1498 N N . VAL A 1 198 ? -4.792 7.204 -11.468 1.00 90.56 198 VAL A N 1
ATOM 1499 C CA . VAL A 1 198 ? -5.357 6.391 -12.553 1.00 90.56 198 VAL A CA 1
ATOM 1500 C C . VAL A 1 198 ? -6.063 7.298 -13.551 1.00 90.56 198 VAL A C 1
ATOM 1502 O O . VAL A 1 198 ? -6.687 8.290 -13.174 1.00 90.56 198 VAL A O 1
ATOM 1505 N N . LYS A 1 199 ? -5.961 6.977 -14.845 1.00 90.12 199 LYS A N 1
ATOM 1506 C CA . LYS A 1 199 ? -6.703 7.689 -15.888 1.00 90.12 199 LYS A CA 1
ATOM 1507 C C . LYS A 1 199 ? -8.202 7.440 -15.705 1.00 90.12 199 LYS A C 1
ATOM 1509 O O . LYS A 1 199 ? -8.637 6.291 -15.682 1.00 90.12 199 LYS A O 1
ATOM 1514 N N . ARG A 1 200 ? -8.986 8.510 -15.609 1.00 85.38 200 ARG A N 1
ATOM 1515 C CA . ARG A 1 200 ? -10.443 8.465 -15.492 1.00 85.38 200 ARG A CA 1
ATOM 1516 C C . ARG A 1 200 ? -11.033 7.895 -16.782 1.00 85.38 200 ARG A C 1
ATOM 1518 O O . ARG A 1 200 ? -10.906 8.494 -17.849 1.00 85.38 200 ARG A O 1
ATOM 1525 N N . THR A 1 201 ? -11.680 6.742 -16.690 1.00 77.00 201 THR A N 1
ATOM 1526 C CA . THR A 1 201 ? -12.609 6.263 -17.718 1.00 77.00 201 THR A CA 1
ATOM 1527 C C . THR A 1 201 ? -13.908 7.064 -17.606 1.00 77.00 201 THR A C 1
ATOM 1529 O O . THR A 1 201 ? -14.358 7.345 -16.498 1.00 77.00 201 THR A O 1
ATOM 1532 N N . GLN A 1 202 ? -14.472 7.493 -18.740 1.00 55.72 202 GLN A N 1
ATOM 1533 C CA . GLN A 1 202 ? -15.563 8.483 -18.837 1.00 55.72 202 GLN A CA 1
ATOM 1534 C C . GLN A 1 202 ? -16.859 8.140 -18.071 1.00 55.72 202 GLN A C 1
ATOM 1536 O O . GLN A 1 202 ? -17.708 9.014 -17.934 1.00 55.72 202 GLN A O 1
ATOM 1541 N N . ASP A 1 203 ? -16.992 6.930 -17.526 1.00 52.72 203 ASP A N 1
ATOM 1542 C CA . ASP A 1 203 ? -18.197 6.461 -16.828 1.00 52.72 203 ASP A CA 1
ATOM 1543 C C . ASP A 1 203 ? -18.295 6.876 -15.346 1.00 52.72 203 ASP A C 1
ATOM 1545 O O . ASP A 1 203 ? -19.288 6.573 -14.688 1.00 52.72 203 ASP A O 1
ATOM 1549 N N . ALA A 1 204 ? -17.300 7.577 -14.792 1.00 51.56 204 ALA A N 1
ATOM 1550 C CA . ALA A 1 204 ? -17.386 8.096 -13.425 1.00 51.56 204 ALA A CA 1
ATOM 1551 C C . ALA A 1 204 ? -18.231 9.385 -13.396 1.00 51.56 204 ALA A C 1
ATOM 1553 O O . ALA A 1 204 ? -17.760 10.458 -13.787 1.00 51.56 204 ALA A O 1
ATOM 1554 N N . ALA A 1 205 ? -19.493 9.251 -12.978 1.00 47.12 205 ALA A N 1
ATOM 1555 C CA . ALA A 1 205 ? -20.458 10.338 -12.829 1.00 47.12 205 ALA A CA 1
ATOM 1556 C C . ALA A 1 205 ? -19.946 11.466 -11.908 1.00 47.12 205 ALA A C 1
ATOM 1558 O O . ALA A 1 205 ? -19.073 11.269 -11.069 1.00 47.12 205 ALA A O 1
ATOM 1559 N N . ALA A 1 206 ? -20.481 12.673 -12.097 1.00 44.16 206 ALA A N 1
ATOM 1560 C CA . ALA A 1 206 ? -20.084 13.869 -11.361 1.00 44.16 206 ALA A CA 1
ATOM 1561 C C . ALA A 1 206 ? -20.409 13.763 -9.856 1.00 44.16 206 ALA A C 1
ATOM 1563 O O . ALA A 1 206 ? -21.573 13.643 -9.479 1.00 44.16 206 ALA A O 1
ATOM 1564 N N . ASP A 1 207 ? -19.379 13.860 -9.012 1.00 50.28 207 ASP A N 1
ATOM 1565 C CA . ASP A 1 207 ? -19.504 13.758 -7.554 1.00 50.28 207 ASP A CA 1
ATOM 1566 C C . ASP A 1 207 ? -19.984 15.070 -6.913 1.00 50.28 207 ASP A C 1
ATOM 1568 O O . ASP A 1 207 ? -19.333 16.114 -7.032 1.00 50.28 207 ASP A O 1
ATOM 1572 N N . PHE A 1 208 ? -21.072 14.997 -6.147 1.00 44.22 208 PHE A N 1
ATOM 1573 C CA . PHE A 1 208 ? -21.440 16.012 -5.160 1.00 44.22 208 PHE A CA 1
ATOM 1574 C C . PHE A 1 208 ? -20.844 15.630 -3.802 1.00 44.22 208 PHE A C 1
ATOM 1576 O O . PHE A 1 208 ? -21.387 14.780 -3.114 1.00 44.22 208 PHE A O 1
ATOM 1583 N N . HIS A 1 209 ? -19.756 16.273 -3.375 1.00 50.06 209 HIS A N 1
ATOM 1584 C CA . HIS A 1 209 ? -19.215 16.044 -2.032 1.00 50.06 209 HIS A CA 1
ATOM 1585 C C . HIS A 1 209 ? -19.951 16.885 -0.987 1.00 50.06 209 HIS A C 1
ATOM 1587 O O . HIS A 1 209 ? -19.783 18.104 -0.938 1.00 50.06 209 HIS A O 1
ATOM 1593 N N . MET A 1 210 ? -20.695 16.237 -0.094 1.00 48.31 210 MET A N 1
ATOM 1594 C CA . MET A 1 210 ? -20.837 16.731 1.277 1.00 48.31 210 MET A CA 1
ATOM 1595 C C . MET A 1 210 ? -19.819 15.994 2.145 1.00 48.31 210 MET A C 1
ATOM 1597 O O . MET A 1 210 ? -19.706 14.773 2.071 1.00 48.31 210 MET A O 1
ATOM 1601 N N . GLY A 1 211 ? -19.027 16.743 2.915 1.00 49.38 211 GLY A N 1
ATOM 1602 C CA . GLY A 1 211 ? -17.948 16.177 3.721 1.00 49.38 211 GLY A CA 1
ATOM 1603 C C . GLY A 1 211 ? -18.471 15.142 4.717 1.00 49.38 211 GLY A C 1
ATOM 1604 O O . GLY A 1 211 ? -19.354 15.445 5.518 1.00 49.38 211 GLY A O 1
ATOM 1605 N N . SER A 1 212 ? -17.904 13.936 4.683 1.00 51.34 212 SER A N 1
ATOM 1606 C CA . SER A 1 212 ? -18.170 12.909 5.691 1.00 51.34 212 SER A CA 1
ATOM 1607 C C . SER A 1 212 ? -17.706 13.380 7.078 1.00 51.34 212 SER A C 1
ATOM 1609 O O . SER A 1 212 ? -16.673 14.046 7.219 1.00 51.34 212 SER A O 1
ATOM 1611 N N . THR A 1 213 ? -18.477 13.052 8.120 1.00 53.16 213 THR A N 1
ATOM 1612 C CA . THR A 1 213 ? -18.122 13.293 9.532 1.00 53.16 213 THR A CA 1
ATOM 1613 C C . THR A 1 213 ? -17.124 12.270 10.081 1.00 53.16 213 THR A C 1
ATOM 1615 O O . THR A 1 213 ? -16.682 12.415 11.216 1.00 53.16 213 THR A O 1
ATOM 1618 N N . ARG A 1 214 ? -16.760 11.253 9.290 1.00 54.97 214 ARG A N 1
ATOM 1619 C CA . ARG A 1 214 ? -15.594 10.388 9.515 1.00 54.97 214 ARG A CA 1
ATOM 1620 C C . ARG A 1 214 ? -14.406 10.881 8.687 1.00 54.97 214 ARG A C 1
ATOM 1622 O O . ARG A 1 214 ? -14.620 11.529 7.658 1.00 54.97 214 ARG A O 1
ATOM 1629 N N . PRO A 1 215 ? -13.162 10.606 9.100 1.00 55.03 215 PRO A N 1
ATOM 1630 C CA . PRO A 1 215 ? -12.722 9.685 10.160 1.00 55.03 215 PRO A CA 1
ATOM 1631 C C . PRO A 1 215 ? -12.794 10.282 11.574 1.00 55.03 215 PRO A C 1
ATOM 1633 O O . PRO A 1 215 ? -12.912 11.499 11.730 1.00 55.03 215 PRO A O 1
ATOM 1636 N N . SER A 1 216 ? -12.688 9.443 12.612 1.00 60.56 216 SER A N 1
ATOM 1637 C CA . SER A 1 216 ? -12.586 9.887 14.018 1.00 60.56 216 SER A CA 1
ATOM 1638 C C . SER A 1 216 ? -11.195 10.446 14.360 1.00 60.56 216 SER A C 1
ATOM 1640 O O . SER A 1 216 ? -10.628 10.133 15.407 1.00 60.56 216 SER A O 1
ATOM 1642 N N . ILE A 1 217 ? -10.603 11.231 13.460 1.00 59.56 217 ILE A N 1
ATOM 1643 C CA . ILE A 1 217 ? -9.292 11.836 13.690 1.00 59.56 217 ILE A CA 1
ATOM 1644 C C . ILE A 1 217 ? -9.457 12.989 14.682 1.00 59.56 217 ILE A C 1
ATOM 1646 O O . ILE A 1 217 ? -10.346 13.832 14.539 1.00 59.56 217 ILE A O 1
ATOM 1650 N N . SER A 1 218 ? -8.594 13.022 15.699 1.00 56.22 218 SER A N 1
ATOM 1651 C CA . SER A 1 218 ? -8.453 14.161 16.607 1.00 56.22 218 SER A CA 1
ATOM 1652 C C . SER A 1 218 ? -8.281 15.451 15.798 1.00 56.22 218 SER A C 1
ATOM 1654 O O . SER A 1 218 ? -7.451 15.501 14.894 1.00 56.22 218 SER A O 1
ATOM 1656 N N . GLN A 1 219 ? -9.042 16.499 16.128 1.00 56.72 219 GLN A N 1
ATOM 1657 C CA . GLN A 1 219 ? -9.127 17.756 15.358 1.00 56.72 219 GLN A CA 1
ATOM 1658 C C . GLN A 1 219 ? -7.785 18.485 15.134 1.00 56.72 219 GLN A C 1
ATOM 1660 O O . GLN A 1 219 ? -7.727 19.407 14.325 1.00 56.72 219 GLN A O 1
ATOM 1665 N N . ASP A 1 220 ? -6.717 18.072 15.816 1.00 58.97 220 ASP A N 1
ATOM 1666 C CA . ASP A 1 220 ? -5.411 18.732 15.804 1.00 58.97 220 ASP A CA 1
ATOM 1667 C C . ASP A 1 220 ? -4.509 18.342 14.617 1.00 58.97 220 ASP A C 1
ATOM 1669 O O . ASP A 1 220 ? -3.467 18.966 14.417 1.00 58.97 220 ASP A O 1
ATOM 1673 N N . VAL A 1 221 ? -4.873 17.333 13.813 1.00 64.62 221 VAL A N 1
ATOM 1674 C CA . VAL A 1 221 ? -4.041 16.879 12.682 1.00 64.62 221 VAL A CA 1
ATOM 1675 C C . VAL A 1 221 ? -4.601 17.437 11.366 1.00 64.62 221 VAL A C 1
ATOM 1677 O O . VAL A 1 221 ? -5.766 17.173 11.049 1.00 64.62 221 VAL A O 1
ATOM 1680 N N . PRO A 1 222 ? -3.804 18.176 10.563 1.00 67.00 222 PRO A N 1
ATOM 1681 C CA . PRO A 1 222 ? -4.252 18.765 9.302 1.00 67.00 222 PRO A CA 1
ATOM 1682 C C . PRO A 1 222 ? -4.523 17.672 8.257 1.00 67.00 222 PRO A C 1
ATOM 1684 O O . PRO A 1 222 ? -3.657 17.283 7.478 1.00 67.00 222 PRO A O 1
ATOM 1687 N N . THR A 1 223 ? -5.748 17.154 8.253 1.00 69.56 223 THR A N 1
ATOM 1688 C CA . THR A 1 223 ? -6.204 16.062 7.373 1.00 69.56 223 THR A CA 1
ATOM 1689 C C . THR A 1 223 ? -6.898 16.555 6.106 1.00 69.56 223 THR A C 1
ATOM 1691 O O . THR A 1 223 ? -7.097 15.776 5.175 1.00 69.56 223 THR A O 1
ATOM 1694 N N . ASP A 1 224 ? -7.175 17.858 6.018 1.00 77.44 224 ASP A N 1
ATOM 1695 C CA . ASP A 1 224 ? -7.830 18.516 4.877 1.00 77.44 224 ASP A CA 1
ATOM 1696 C C . ASP A 1 224 ? -6.910 18.691 3.651 1.00 77.44 224 ASP A C 1
ATOM 1698 O O . ASP A 1 224 ? -7.205 19.446 2.719 1.00 77.44 224 ASP A O 1
ATOM 1702 N N . HIS A 1 225 ? -5.781 17.978 3.619 1.00 85.06 225 HIS A N 1
ATOM 1703 C CA . HIS A 1 225 ? -4.875 17.990 2.480 1.00 85.06 225 HIS A CA 1
ATOM 1704 C C . HIS A 1 225 ? -5.579 17.429 1.238 1.00 85.06 225 HIS A C 1
ATOM 1706 O O . HIS A 1 225 ? -5.948 16.251 1.179 1.00 85.06 225 HIS A O 1
ATOM 1712 N N . THR A 1 226 ? -5.782 18.296 0.246 1.00 87.88 226 THR A N 1
ATOM 1713 C CA . THR A 1 226 ? -6.462 17.969 -1.011 1.00 87.88 226 THR A CA 1
ATOM 1714 C C . THR A 1 226 ? -5.440 17.560 -2.060 1.00 87.88 226 THR A C 1
ATOM 1716 O O . THR A 1 226 ? -4.449 18.259 -2.280 1.00 87.88 226 THR A O 1
ATOM 1719 N N . PHE A 1 227 ? -5.692 16.441 -2.734 1.00 88.75 227 PHE A N 1
ATOM 1720 C CA . PHE A 1 227 ? -4.799 15.952 -3.770 1.00 88.75 227 PHE A CA 1
ATOM 1721 C C . PHE A 1 227 ? -4.885 16.808 -5.046 1.00 88.75 227 PHE A C 1
ATOM 1723 O O . PHE A 1 227 ? -5.963 17.300 -5.396 1.00 88.75 227 PHE A O 1
ATOM 1730 N N . PRO A 1 228 ? -3.777 16.984 -5.791 1.00 86.38 228 PRO A N 1
ATOM 1731 C CA . PRO A 1 228 ? -3.757 17.772 -7.010 1.00 86.38 228 PRO A CA 1
ATOM 1732 C C . PRO A 1 228 ? -4.657 17.107 -8.044 1.00 86.38 228 PRO A C 1
ATOM 1734 O O . PRO A 1 228 ? -4.591 15.897 -8.282 1.00 86.38 228 PRO A O 1
ATOM 1737 N N . THR A 1 229 ? -5.516 17.910 -8.657 1.00 83.62 229 THR A N 1
ATOM 1738 C CA . THR A 1 229 ? -6.464 17.446 -9.664 1.00 83.62 229 THR A CA 1
ATOM 1739 C C . THR A 1 229 ? -5.893 17.679 -11.057 1.00 83.62 229 THR A C 1
ATOM 1741 O O . THR A 1 229 ? -5.277 18.706 -11.333 1.00 83.62 229 THR A O 1
ATOM 1744 N N . VAL A 1 230 ? -6.080 16.701 -11.944 1.00 83.00 230 VAL A N 1
ATOM 1745 C CA . VAL A 1 230 ? -5.708 16.804 -13.360 1.00 83.00 230 VAL A CA 1
ATOM 1746 C C . VAL A 1 230 ? -6.889 16.356 -14.192 1.00 83.00 230 VAL A C 1
ATOM 1748 O O . VAL A 1 230 ? -7.557 15.368 -13.871 1.00 83.00 230 VAL A O 1
ATOM 1751 N N . GLU A 1 231 ? -7.125 17.067 -15.287 1.00 79.75 231 GLU A N 1
ATOM 1752 C CA . GLU A 1 231 ? -8.068 16.645 -16.310 1.00 79.75 231 GLU A CA 1
ATOM 1753 C C . GLU A 1 231 ? -7.737 15.214 -16.766 1.00 79.75 231 GLU A C 1
ATOM 1755 O O . GLU A 1 231 ? -6.616 14.905 -17.166 1.00 79.75 231 GLU A O 1
ATOM 1760 N N . ASN A 1 232 ? -8.731 14.325 -16.711 1.00 87.81 232 ASN A N 1
ATOM 1761 C CA . ASN A 1 232 ? -8.629 12.905 -17.073 1.00 87.81 232 ASN A CA 1
ATOM 1762 C C . ASN A 1 232 ? -7.889 11.986 -16.091 1.00 87.81 232 ASN A C 1
ATOM 1764 O O . ASN A 1 232 ? -7.721 10.815 -16.423 1.00 87.81 232 ASN A O 1
ATOM 1768 N N . TYR A 1 233 ? -7.496 12.440 -14.900 1.00 90.19 233 TYR A N 1
ATOM 1769 C CA . TYR A 1 233 ? -6.953 11.554 -13.865 1.00 90.19 233 TYR A CA 1
ATOM 1770 C C . TYR A 1 233 ? -7.752 11.646 -12.560 1.00 90.19 233 TYR A C 1
ATOM 1772 O O . TYR A 1 233 ? -8.464 12.620 -12.289 1.00 90.19 233 TYR A O 1
ATOM 1780 N N . SER A 1 234 ? -7.681 10.585 -11.766 1.00 91.75 234 SER A N 1
ATOM 1781 C CA . SER A 1 234 ? -8.275 10.501 -10.435 1.00 91.75 234 SER A CA 1
ATOM 1782 C C . SER A 1 234 ? -7.370 9.710 -9.505 1.00 91.75 234 SER A C 1
ATOM 1784 O O . SER A 1 234 ? -6.819 8.671 -9.882 1.00 91.75 234 SER A O 1
ATOM 1786 N N . TRP A 1 235 ? -7.244 10.193 -8.276 1.00 92.56 235 TRP A N 1
ATOM 1787 C CA . TRP A 1 235 ? -6.568 9.462 -7.219 1.00 92.56 235 TRP A CA 1
ATOM 1788 C C . TRP A 1 235 ? -7.425 8.279 -6.795 1.00 92.56 235 TRP A C 1
ATOM 1790 O O . TRP A 1 235 ? -8.642 8.385 -6.669 1.00 92.56 235 TRP A O 1
ATOM 1800 N N . THR A 1 236 ? -6.789 7.125 -6.662 1.00 93.38 236 THR A N 1
ATOM 1801 C CA . THR A 1 236 ? -7.445 5.863 -6.343 1.00 93.38 236 THR A CA 1
ATOM 1802 C C . THR A 1 236 ? -6.615 5.124 -5.312 1.00 93.38 236 THR A C 1
ATOM 1804 O O . THR A 1 236 ? -5.398 5.005 -5.450 1.00 93.38 236 THR A O 1
ATOM 1807 N N . LEU A 1 237 ? -7.286 4.614 -4.291 1.00 94.12 237 LEU A N 1
ATOM 1808 C CA . LEU A 1 237 ? -6.739 3.695 -3.316 1.00 94.12 237 LEU A CA 1
ATOM 1809 C C . LEU A 1 237 ? -6.929 2.265 -3.839 1.00 94.12 237 LEU A C 1
ATOM 1811 O O . LEU A 1 237 ? -8.059 1.810 -4.008 1.00 94.12 237 LEU A O 1
ATOM 1815 N N . ASP A 1 238 ? -5.828 1.589 -4.159 1.00 93.31 238 ASP A N 1
ATOM 1816 C CA . ASP A 1 238 ? -5.793 0.271 -4.795 1.00 93.31 238 ASP A CA 1
ATOM 1817 C C . ASP A 1 238 ? -5.399 -0.821 -3.788 1.00 93.31 238 ASP A C 1
ATOM 1819 O O . ASP A 1 238 ? -4.307 -0.810 -3.223 1.00 93.31 238 ASP A O 1
ATOM 1823 N N . PHE A 1 239 ? -6.285 -1.790 -3.585 1.00 92.69 239 PHE A N 1
ATOM 1824 C CA . PHE A 1 239 ? -6.129 -2.920 -2.668 1.00 92.69 239 PHE A CA 1
ATOM 1825 C C . PHE A 1 239 ? -5.668 -4.208 -3.366 1.00 92.69 239 PHE A C 1
ATOM 1827 O O . PHE A 1 239 ? -5.441 -5.225 -2.709 1.00 92.69 239 PHE A O 1
ATOM 1834 N N . THR A 1 240 ? -5.505 -4.193 -4.692 1.00 87.62 240 THR A N 1
ATOM 1835 C CA . THR A 1 240 ? -5.161 -5.394 -5.478 1.00 87.62 240 THR A CA 1
ATOM 1836 C C . THR A 1 240 ? -3.690 -5.813 -5.332 1.00 87.62 240 THR A C 1
ATOM 1838 O O . THR A 1 240 ? -3.312 -6.930 -5.690 1.00 87.62 240 THR A O 1
ATOM 1841 N N . GLY A 1 241 ? -2.840 -4.943 -4.770 1.00 73.38 241 GLY A N 1
ATOM 1842 C CA . GLY A 1 241 ? -1.425 -5.221 -4.510 1.00 73.38 241 GLY A CA 1
ATOM 1843 C C . GLY A 1 241 ? -0.620 -5.434 -5.793 1.00 73.38 241 GLY A C 1
ATOM 1844 O O . GLY A 1 241 ? -0.101 -6.531 -6.018 1.00 73.38 241 GLY A O 1
ATOM 1845 N N . ASN A 1 242 ? -0.491 -4.376 -6.601 1.00 65.31 242 ASN A N 1
ATOM 1846 C CA . ASN A 1 242 ? 0.096 -4.360 -7.953 1.00 65.31 242 ASN A CA 1
ATOM 1847 C C . ASN A 1 242 ? -0.772 -4.937 -9.089 1.00 65.31 242 ASN A C 1
ATOM 1849 O O . ASN A 1 242 ? -0.239 -5.502 -10.041 1.00 65.31 242 ASN A O 1
ATOM 1853 N N . GLY A 1 243 ? -2.095 -4.753 -9.040 1.00 59.34 243 GLY A N 1
ATOM 1854 C CA . GLY A 1 243 ? -2.953 -4.952 -10.213 1.00 59.34 243 GLY A CA 1
ATOM 1855 C C . GLY A 1 243 ? -3.285 -6.403 -10.551 1.00 59.34 243 GLY A C 1
ATOM 1856 O O . GLY A 1 243 ? -3.721 -6.661 -11.668 1.00 59.34 243 GLY A O 1
ATOM 1857 N N . ASP A 1 244 ? -3.099 -7.340 -9.617 1.00 65.88 244 ASP A N 1
ATOM 1858 C CA . ASP A 1 244 ? -3.618 -8.700 -9.763 1.00 65.88 244 ASP A CA 1
ATOM 1859 C C . ASP A 1 244 ? -5.146 -8.656 -9.576 1.00 65.88 244 ASP A C 1
ATOM 1861 O O . ASP A 1 244 ? -5.605 -8.471 -8.449 1.00 65.88 244 ASP A O 1
ATOM 1865 N N . PRO A 1 245 ? -5.954 -8.828 -10.640 1.00 56.31 245 PRO A N 1
ATOM 1866 C CA . PRO A 1 245 ? -7.411 -8.691 -10.565 1.00 56.31 245 PRO A CA 1
ATOM 1867 C C . PRO A 1 245 ? -8.066 -9.819 -9.757 1.00 56.31 245 PRO A C 1
ATOM 1869 O O . PRO A 1 245 ? -9.269 -9.828 -9.544 1.00 56.31 245 PRO A O 1
ATOM 1872 N N . ARG A 1 246 ? -7.295 -10.826 -9.329 1.00 59.84 246 ARG A N 1
ATOM 1873 C CA . ARG A 1 246 ? -7.777 -11.887 -8.434 1.00 59.84 246 ARG A CA 1
ATOM 1874 C C . ARG A 1 246 ? -7.558 -11.545 -6.964 1.00 59.84 246 ARG A C 1
ATOM 1876 O O . ARG A 1 246 ? -7.840 -12.375 -6.100 1.00 59.84 246 ARG A O 1
ATOM 1883 N N . LYS A 1 247 ? -6.997 -10.371 -6.677 1.00 74.50 247 LYS A N 1
ATOM 1884 C CA . LYS A 1 247 ? -6.664 -9.911 -5.335 1.00 74.50 247 LYS A CA 1
ATOM 1885 C C . LYS A 1 247 ? -7.426 -8.633 -5.026 1.00 74.50 247 LYS A C 1
ATOM 1887 O O . LYS A 1 247 ? -7.534 -7.736 -5.846 1.00 74.50 247 LYS A O 1
ATOM 1892 N N . GLY A 1 248 ? -7.912 -8.562 -3.802 1.00 84.00 248 GLY A N 1
ATOM 1893 C CA . GLY A 1 248 ? -8.601 -7.421 -3.226 1.00 84.00 248 GLY A CA 1
ATOM 1894 C C . GLY A 1 248 ? -8.922 -7.743 -1.776 1.00 84.00 248 GLY A C 1
ATOM 1895 O O . GLY A 1 248 ? -8.576 -8.822 -1.277 1.00 84.00 248 GLY A O 1
ATOM 1896 N N . VAL A 1 249 ? -9.578 -6.817 -1.093 1.00 89.25 249 VAL A N 1
ATOM 1897 C CA . VAL A 1 249 ? -9.991 -7.030 0.294 1.00 89.25 249 VAL A CA 1
ATOM 1898 C C . VAL A 1 249 ? -11.433 -7.488 0.312 1.00 89.25 249 VAL A C 1
ATOM 1900 O O . VAL A 1 249 ? -12.309 -6.817 -0.225 1.00 89.25 249 VAL A O 1
ATOM 1903 N N . VAL A 1 250 ? -11.689 -8.634 0.940 1.00 88.75 250 VAL A N 1
ATOM 1904 C CA . VAL A 1 250 ? -13.064 -9.069 1.178 1.00 88.75 250 VAL A CA 1
ATOM 1905 C C . VAL A 1 250 ? -13.665 -8.181 2.264 1.00 88.75 250 VAL A C 1
ATOM 1907 O O . VAL A 1 250 ? -13.118 -8.058 3.361 1.00 88.75 250 VAL A O 1
ATOM 1910 N N . THR A 1 251 ? -14.787 -7.550 1.947 1.00 88.19 251 THR A N 1
ATOM 1911 C CA . THR A 1 251 ? -15.518 -6.647 2.834 1.00 88.19 251 THR A CA 1
ATOM 1912 C C . THR A 1 251 ? -17.014 -6.946 2.775 1.00 88.19 251 THR A C 1
ATOM 1914 O O . THR A 1 251 ? -17.500 -7.524 1.804 1.00 88.19 251 THR A O 1
ATOM 1917 N N . CYS A 1 252 ? -17.755 -6.604 3.823 1.00 87.12 252 CYS A N 1
ATOM 1918 C CA . CYS A 1 252 ? -19.198 -6.819 3.879 1.00 87.12 252 CYS A CA 1
ATOM 1919 C C . CYS A 1 252 ? -19.971 -5.684 3.187 1.00 87.12 252 CYS A C 1
ATOM 1921 O O . CYS A 1 252 ? -19.444 -4.596 2.937 1.00 87.12 252 CYS A O 1
ATOM 1923 N N . GLN A 1 253 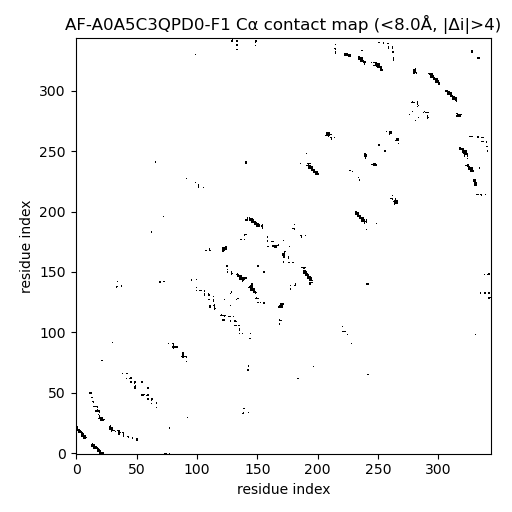? -21.239 -5.941 2.869 1.00 85.69 253 GLN A N 1
ATOM 1924 C CA . GLN A 1 253 ? -22.098 -4.979 2.180 1.00 85.69 253 GLN A CA 1
ATOM 1925 C C . GLN A 1 253 ? -22.257 -3.665 2.959 1.00 85.69 253 GLN A C 1
ATOM 1927 O O . GLN A 1 253 ? -22.208 -2.592 2.362 1.00 85.69 253 GLN A O 1
ATOM 1932 N N . SER A 1 254 ? -22.448 -3.737 4.278 1.00 85.94 254 SER A N 1
ATOM 1933 C CA . SER A 1 254 ? -22.569 -2.561 5.150 1.00 85.94 254 SER A CA 1
ATOM 1934 C C . SER A 1 254 ? -21.337 -1.662 5.071 1.00 85.94 254 SER A C 1
ATOM 1936 O O . SER A 1 254 ? -21.473 -0.454 4.893 1.00 85.94 254 SER A O 1
ATOM 1938 N N . ARG A 1 255 ? -20.136 -2.249 5.096 1.00 87.56 255 ARG A N 1
ATOM 1939 C CA . ARG A 1 255 ? -18.874 -1.513 4.939 1.00 87.56 255 ARG A CA 1
ATOM 1940 C C . ARG A 1 255 ? -18.709 -0.922 3.543 1.00 87.56 255 ARG A C 1
ATOM 1942 O O . ARG A 1 255 ? -18.206 0.187 3.420 1.00 87.56 255 ARG A O 1
ATOM 1949 N N . LEU A 1 256 ? -19.146 -1.611 2.485 1.00 87.00 256 LEU A N 1
ATOM 1950 C CA . LEU A 1 256 ? -19.150 -1.015 1.142 1.00 87.00 256 LEU A CA 1
ATOM 1951 C C . LEU A 1 256 ? -20.049 0.216 1.062 1.00 87.00 256 LEU A C 1
ATOM 1953 O O . LEU A 1 256 ? -19.640 1.216 0.481 1.00 87.00 256 LEU A O 1
ATOM 1957 N N . LYS A 1 257 ? -21.238 0.160 1.670 1.00 85.56 257 LYS A N 1
ATOM 1958 C CA . LYS A 1 257 ? -22.131 1.322 1.759 1.00 85.56 257 LYS A CA 1
ATOM 1959 C C . LYS A 1 257 ? -21.489 2.453 2.551 1.00 85.56 257 LYS A C 1
ATOM 1961 O O . LYS A 1 257 ? -21.590 3.609 2.166 1.00 85.56 257 LYS A O 1
ATOM 1966 N N . GLU A 1 258 ? -20.789 2.132 3.634 1.00 87.12 258 GLU A N 1
ATOM 1967 C CA . GLU A 1 258 ? -20.059 3.133 4.407 1.00 87.12 258 GLU A CA 1
ATOM 1968 C C . GLU A 1 258 ? -18.952 3.796 3.568 1.00 87.12 258 GLU A C 1
ATOM 1970 O O . GLU A 1 258 ? -18.876 5.022 3.515 1.00 87.12 258 GLU A O 1
ATOM 1975 N N . ILE A 1 259 ? -18.169 3.018 2.815 1.00 89.12 259 ILE A N 1
ATOM 1976 C CA . ILE A 1 259 ? -17.182 3.549 1.859 1.00 89.12 259 ILE A CA 1
ATOM 1977 C C . ILE A 1 259 ? -17.862 4.418 0.793 1.00 89.12 259 ILE A C 1
ATOM 1979 O O . ILE A 1 259 ? -17.372 5.502 0.484 1.00 89.12 259 ILE A O 1
ATOM 1983 N N . GLU A 1 260 ? -19.006 3.991 0.258 1.00 86.12 260 GLU A N 1
ATOM 1984 C CA . GLU A 1 260 ? -19.787 4.774 -0.703 1.00 86.12 260 GLU A CA 1
ATOM 1985 C C . GLU A 1 260 ? -20.213 6.127 -0.116 1.00 86.12 260 GLU A C 1
ATOM 1987 O O . GLU A 1 260 ? -20.078 7.145 -0.795 1.00 86.12 260 GLU A O 1
ATOM 1992 N N . THR A 1 261 ? -20.644 6.163 1.152 1.00 85.19 261 THR A N 1
ATOM 1993 C CA . THR A 1 261 ? -21.001 7.419 1.831 1.00 85.19 261 THR A CA 1
ATOM 1994 C C . THR A 1 261 ? -19.804 8.346 2.031 1.00 85.19 261 THR A C 1
ATOM 1996 O O . THR A 1 261 ? -19.950 9.560 1.900 1.00 85.19 261 THR A O 1
ATOM 1999 N N . VAL A 1 262 ? -18.615 7.791 2.296 1.00 84.62 262 VAL A N 1
ATOM 2000 C CA . VAL A 1 262 ? -17.366 8.561 2.404 1.00 84.62 262 VAL A CA 1
ATOM 2001 C C . VAL A 1 262 ? -17.002 9.184 1.057 1.00 84.62 262 VAL A C 1
ATOM 2003 O O . VAL A 1 262 ? -16.684 10.368 0.999 1.00 84.62 262 VAL A O 1
ATOM 2006 N N . VAL A 1 263 ? -17.074 8.403 -0.022 1.00 82.88 263 VAL A N 1
ATOM 2007 C CA . VAL A 1 263 ? -16.635 8.826 -1.359 1.00 82.88 263 VAL A CA 1
ATOM 2008 C C . VAL A 1 263 ? -17.619 9.799 -2.001 1.00 82.88 263 VAL A C 1
ATOM 2010 O O . VAL A 1 263 ? -17.204 10.842 -2.496 1.00 82.88 263 VAL A O 1
ATOM 2013 N N . HIS A 1 264 ? -18.914 9.487 -1.998 1.00 79.12 264 HIS A N 1
ATOM 2014 C CA . HIS A 1 264 ? -19.906 10.260 -2.747 1.00 79.12 264 HIS A CA 1
ATOM 2015 C C . HIS A 1 264 ? -20.635 11.301 -1.899 1.00 79.12 264 HIS A C 1
ATOM 2017 O O . HIS A 1 264 ? -21.427 12.054 -2.451 1.00 79.12 264 HIS A O 1
ATOM 2023 N N . GLY A 1 265 ? -20.448 11.336 -0.572 1.00 65.69 265 GLY A N 1
ATOM 2024 C CA . GLY A 1 265 ? -21.103 12.294 0.336 1.00 65.69 265 GLY A CA 1
ATOM 2025 C C . GLY A 1 265 ? -22.639 12.211 0.393 1.00 65.69 265 GLY A C 1
ATOM 2026 O O . GLY A 1 265 ? -23.272 12.863 1.219 1.00 65.69 265 GLY A O 1
ATOM 2027 N N . SER A 1 266 ? -23.247 11.400 -0.470 1.00 58.72 266 SER A N 1
ATOM 2028 C CA . SER A 1 266 ? -24.662 11.091 -0.529 1.00 58.72 266 SER A CA 1
ATOM 2029 C C . SER A 1 266 ? -24.801 9.609 -0.228 1.00 58.72 266 SER A C 1
ATOM 2031 O O . SER A 1 266 ? -24.532 8.757 -1.072 1.00 58.72 266 SER A O 1
ATOM 2033 N N . GLY A 1 267 ? -25.229 9.296 0.993 1.00 52.94 267 GLY A N 1
ATOM 2034 C CA . GLY A 1 267 ? -25.940 8.050 1.213 1.00 52.94 267 GLY A CA 1
ATOM 2035 C C . GLY A 1 267 ? -27.245 8.168 0.444 1.00 52.94 267 GLY A C 1
ATOM 2036 O O . GLY A 1 267 ? -28.227 8.680 0.978 1.00 52.94 267 GLY A O 1
ATOM 2037 N N . LEU A 1 268 ? -27.254 7.781 -0.834 1.00 48.06 268 LEU A N 1
ATOM 2038 C CA . LEU A 1 268 ? -28.511 7.419 -1.462 1.00 48.06 268 LEU A CA 1
ATOM 2039 C C . LEU A 1 268 ? -29.066 6.313 -0.571 1.00 48.06 268 LEU A C 1
ATOM 2041 O O . LEU A 1 268 ? -28.527 5.207 -0.548 1.00 48.06 268 LEU A O 1
ATOM 2045 N N . ASP A 1 269 ? -30.097 6.649 0.205 1.00 45.03 269 ASP A N 1
ATOM 2046 C CA . ASP A 1 269 ? -30.974 5.706 0.885 1.00 45.03 269 ASP A CA 1
ATOM 2047 C C . ASP A 1 269 ? -31.620 4.841 -0.204 1.00 45.03 269 ASP A C 1
ATOM 2049 O O . ASP A 1 269 ? -32.783 4.989 -0.585 1.00 45.03 269 ASP A O 1
ATOM 2053 N N . VAL A 1 270 ? -30.839 3.925 -0.772 1.00 45.34 270 VAL A N 1
ATOM 2054 C CA . VAL A 1 270 ? -31.371 2.742 -1.410 1.00 45.34 270 VAL A CA 1
ATOM 2055 C C . VAL A 1 270 ? -32.048 2.024 -0.260 1.00 45.34 270 VAL A C 1
ATOM 2057 O O . VAL A 1 270 ? -31.362 1.455 0.595 1.00 45.34 270 VAL A O 1
ATOM 2060 N N . LEU A 1 271 ? -33.380 2.183 -0.223 1.00 46.25 271 LEU A N 1
ATOM 2061 C CA . LEU A 1 271 ? -34.368 1.462 0.582 1.00 46.25 271 LEU A CA 1
ATOM 2062 C C . LEU A 1 271 ? -33.711 0.289 1.298 1.00 46.25 271 LEU A C 1
ATOM 2064 O O . LEU A 1 271 ? -33.176 -0.541 0.561 1.00 46.25 271 LEU A O 1
ATOM 2068 N N . PRO A 1 272 ? -33.745 0.199 2.646 1.00 45.72 272 PRO A N 1
ATOM 2069 C CA . PRO A 1 272 ? -33.013 -0.803 3.418 1.00 45.72 272 PRO A CA 1
ATOM 2070 C C . PRO A 1 272 ? -33.195 -2.158 2.751 1.00 45.72 272 PRO A C 1
ATOM 2072 O O . PRO A 1 272 ? -34.257 -2.776 2.831 1.00 45.72 272 PRO A O 1
ATOM 2075 N N . GLY A 1 273 ? -32.185 -2.517 1.956 1.00 45.72 273 GLY A N 1
ATOM 2076 C CA . GLY A 1 273 ? -32.296 -3.595 0.997 1.00 45.72 273 GLY A CA 1
ATOM 2077 C C . GLY A 1 273 ? -32.490 -4.836 1.819 1.00 45.72 273 GLY A C 1
ATOM 2078 O O . GLY A 1 273 ? -31.600 -5.140 2.608 1.00 45.72 273 GLY A O 1
ATOM 2079 N N . ALA A 1 274 ? -33.680 -5.426 1.685 1.00 47.38 274 ALA A N 1
ATOM 2080 C CA . ALA A 1 274 ? -34.110 -6.698 2.235 1.00 47.38 274 ALA A CA 1
ATOM 2081 C C . ALA A 1 274 ? -33.027 -7.330 3.110 1.00 47.38 274 ALA A C 1
ATOM 2083 O O . ALA A 1 274 ? -32.188 -8.084 2.617 1.00 47.38 274 ALA A O 1
ATOM 2084 N N . SER A 1 275 ? -33.025 -6.990 4.405 1.00 47.25 275 SER A N 1
ATOM 2085 C CA . SER A 1 275 ? -32.433 -7.885 5.391 1.00 47.25 275 SER A CA 1
ATOM 2086 C C . SER A 1 275 ? -33.021 -9.247 5.055 1.00 47.25 275 SER A C 1
ATOM 2088 O O . SER A 1 275 ? -34.244 -9.407 5.109 1.00 47.25 275 SER A O 1
ATOM 2090 N N . PHE A 1 276 ? -32.190 -10.161 4.547 1.00 50.16 276 PHE A N 1
ATOM 2091 C CA . PHE A 1 276 ? -32.606 -11.530 4.290 1.00 50.16 276 PHE A CA 1
ATOM 2092 C C . PHE A 1 276 ? -33.128 -12.029 5.633 1.00 50.16 276 PHE A C 1
ATOM 2094 O O . PHE A 1 276 ? -32.363 -12.187 6.581 1.00 50.16 276 PHE A O 1
ATOM 2101 N N . GLY A 1 277 ? -34.454 -12.089 5.760 1.00 48.62 277 GLY A N 1
ATOM 2102 C CA . GLY A 1 277 ? -35.107 -12.222 7.050 1.00 48.62 277 GLY A CA 1
ATOM 2103 C C . GLY A 1 277 ? -34.595 -13.467 7.756 1.00 48.62 277 GLY A C 1
ATOM 2104 O O . GLY A 1 277 ? -34.803 -14.562 7.260 1.00 48.62 277 GLY A O 1
ATOM 2105 N N . ALA A 1 278 ? -33.918 -13.287 8.891 1.00 53.31 278 ALA A N 1
ATOM 2106 C CA . ALA A 1 278 ? -33.545 -14.317 9.868 1.00 53.31 278 ALA A CA 1
ATOM 2107 C C . ALA A 1 278 ? -32.795 -15.581 9.369 1.00 53.31 278 ALA A C 1
ATOM 2109 O O . ALA A 1 278 ? -32.519 -16.471 10.172 1.00 53.31 278 ALA A O 1
ATOM 2110 N N . SER A 1 279 ? -32.433 -15.689 8.092 1.00 59.22 279 SER A N 1
ATOM 2111 C CA . SER A 1 279 ? -31.660 -16.800 7.524 1.00 59.22 279 SER A CA 1
ATOM 2112 C C . SER A 1 279 ? -30.430 -16.243 6.829 1.00 59.22 279 SER A C 1
ATOM 2114 O O . SER A 1 279 ? -30.562 -15.360 5.977 1.00 59.22 279 SER A O 1
ATOM 2116 N N . SER A 1 280 ? -29.243 -16.749 7.160 1.00 68.25 280 SER A N 1
ATOM 2117 C CA . SER A 1 280 ? -28.046 -16.340 6.431 1.00 68.25 280 SER A CA 1
ATOM 2118 C C . SER A 1 280 ? -28.148 -16.732 4.968 1.00 68.25 280 SER A C 1
ATOM 2120 O O . SER A 1 280 ? -28.732 -17.754 4.609 1.00 68.25 280 SER A O 1
ATOM 2122 N N . TRP A 1 281 ? -27.519 -15.939 4.106 1.00 75.31 281 TRP A N 1
ATOM 2123 C CA . TRP A 1 281 ? -27.368 -16.289 2.700 1.00 75.31 281 TRP A CA 1
ATOM 2124 C C . TRP A 1 281 ? -26.648 -17.637 2.511 1.00 75.31 281 TRP A C 1
ATOM 2126 O O . TRP A 1 281 ? -26.880 -18.306 1.508 1.00 75.31 281 TRP A O 1
ATOM 2136 N N . VAL A 1 282 ? -25.816 -18.064 3.471 1.00 74.44 282 VAL A N 1
ATOM 2137 C CA . VAL A 1 282 ? -25.170 -19.383 3.438 1.00 74.44 282 VAL A CA 1
ATOM 2138 C C . VAL A 1 282 ? -26.181 -20.494 3.725 1.00 74.44 282 VAL A C 1
ATOM 2140 O O . VAL A 1 282 ? -26.147 -21.522 3.049 1.00 74.44 282 VAL A O 1
ATOM 2143 N N . ASP A 1 283 ? -27.138 -20.268 4.630 1.00 75.44 283 ASP A N 1
ATOM 2144 C CA . ASP A 1 283 ? -28.238 -21.208 4.877 1.00 75.44 283 ASP A CA 1
ATOM 2145 C C . ASP A 1 283 ? -29.071 -21.398 3.606 1.00 75.44 283 ASP A C 1
ATOM 2147 O O . ASP A 1 283 ? -29.356 -22.525 3.219 1.00 75.44 283 ASP A O 1
ATOM 2151 N N . LEU A 1 284 ? -29.360 -20.314 2.874 1.00 73.56 284 LEU A N 1
ATOM 2152 C CA . LEU A 1 284 ? -30.070 -20.392 1.590 1.00 73.56 284 LEU A CA 1
ATOM 2153 C C . LEU A 1 284 ? -29.330 -21.231 0.535 1.00 73.56 284 LEU A C 1
ATOM 2155 O O . LEU A 1 284 ? -29.981 -21.844 -0.311 1.00 73.56 284 LEU A O 1
ATOM 2159 N N . LEU A 1 285 ? -27.993 -21.263 0.572 1.00 75.69 285 LEU A N 1
ATOM 2160 C CA . LEU A 1 285 ? -27.178 -22.059 -0.352 1.00 75.69 285 LEU A CA 1
ATOM 2161 C C . LEU A 1 285 ? -27.061 -23.528 0.060 1.00 75.69 285 LEU A C 1
ATOM 2163 O O . LEU A 1 285 ? -27.002 -24.394 -0.812 1.00 75.69 285 LEU A O 1
ATOM 2167 N N . LEU A 1 286 ? -26.977 -23.807 1.362 1.00 78.81 286 LEU A N 1
ATOM 2168 C CA . LEU A 1 286 ? -26.738 -25.155 1.879 1.00 78.81 286 LEU A CA 1
ATOM 2169 C C . LEU A 1 286 ? -28.038 -25.923 2.121 1.00 78.81 286 LEU A C 1
ATOM 2171 O O . LEU A 1 286 ? -28.140 -27.086 1.734 1.00 78.81 286 LEU A O 1
ATOM 2175 N N . ASP A 1 287 ? -29.026 -25.283 2.742 1.00 71.94 287 ASP A N 1
ATOM 2176 C CA . ASP A 1 287 ? -30.353 -25.843 2.963 1.00 71.94 287 ASP A CA 1
ATOM 2177 C C . ASP A 1 287 ? -31.388 -24.734 3.208 1.00 71.94 287 ASP A C 1
ATOM 2179 O O . ASP A 1 287 ? -31.515 -24.191 4.303 1.00 71.94 287 ASP A O 1
ATOM 2183 N N . SER A 1 288 ? -32.212 -24.467 2.192 1.00 64.50 288 SER A N 1
ATOM 2184 C CA . SER A 1 288 ? -33.325 -23.504 2.245 1.00 64.50 288 SER A CA 1
ATOM 2185 C C . SER A 1 288 ? -34.355 -23.731 3.369 1.00 64.50 288 SER A C 1
ATOM 2187 O O . SER A 1 288 ? -35.253 -22.908 3.540 1.00 64.50 288 SER A O 1
ATOM 2189 N N . ARG A 1 289 ? -34.285 -24.857 4.095 1.00 68.12 289 ARG A N 1
ATOM 2190 C CA . ARG A 1 289 ? -35.244 -25.247 5.141 1.00 68.12 289 ARG A CA 1
ATOM 2191 C C . ARG A 1 289 ? -34.699 -25.120 6.565 1.00 68.12 289 ARG A C 1
ATOM 2193 O O . ARG A 1 289 ? -35.482 -25.269 7.503 1.00 68.12 289 ARG A O 1
ATOM 2200 N N . GLY A 1 290 ? -33.398 -24.883 6.737 1.00 63.62 290 GLY A N 1
ATOM 2201 C CA . GLY A 1 290 ? -32.736 -24.837 8.040 1.00 63.62 290 GLY A CA 1
ATOM 2202 C C . GLY A 1 290 ? -32.242 -23.438 8.396 1.00 63.62 290 GLY A C 1
ATOM 2203 O O . GLY A 1 290 ? -31.601 -22.782 7.586 1.00 63.62 290 GLY A O 1
ATOM 2204 N N . HIS A 1 291 ? -32.499 -22.996 9.628 1.00 67.31 291 HIS A N 1
ATOM 2205 C CA . HIS A 1 291 ? -31.791 -21.862 10.224 1.00 67.31 291 HIS A CA 1
ATOM 2206 C C . HIS A 1 291 ? -30.642 -22.426 11.057 1.00 67.31 291 HIS A C 1
ATOM 2208 O O . HIS A 1 291 ? -30.886 -23.055 12.090 1.00 67.31 291 HIS A O 1
ATOM 2214 N N . PHE A 1 292 ? -29.399 -22.241 10.616 1.00 71.50 292 PHE A N 1
ATOM 2215 C CA . PHE A 1 292 ? -28.240 -22.658 11.399 1.00 71.50 292 PHE A CA 1
ATOM 2216 C C . PHE A 1 292 ? -27.719 -21.464 12.194 1.00 71.50 292 PHE A C 1
ATOM 2218 O O . PHE A 1 292 ? -27.471 -20.392 11.656 1.00 71.50 292 PHE A O 1
ATOM 2225 N N . GLU A 1 293 ? -27.536 -21.616 13.504 1.00 72.56 293 GLU A N 1
ATOM 2226 C CA . GLU A 1 293 ? -26.967 -20.520 14.297 1.00 72.56 293 GLU A CA 1
ATOM 2227 C C . GLU A 1 293 ? -25.447 -20.406 14.094 1.00 72.56 293 GLU A C 1
ATOM 2229 O O . GLU A 1 293 ? -24.873 -19.321 14.187 1.00 72.56 293 GLU A O 1
ATOM 2234 N N . HIS A 1 294 ? -24.778 -21.541 13.859 1.00 78.19 294 HIS A N 1
ATOM 2235 C CA . HIS A 1 294 ? -23.324 -21.624 13.790 1.00 78.19 294 HIS A CA 1
ATOM 2236 C C . HIS A 1 294 ? -22.883 -22.740 12.848 1.00 78.19 294 HIS A C 1
ATOM 2238 O O . HIS A 1 294 ? -23.442 -23.837 12.872 1.00 78.19 294 HIS A O 1
ATOM 2244 N N . TYR A 1 295 ? -21.809 -22.490 12.107 1.00 80.62 295 TYR A N 1
ATOM 2245 C CA . TYR A 1 295 ? -21.099 -23.525 11.366 1.00 80.62 295 TYR A CA 1
ATOM 2246 C C . TYR A 1 295 ? -19.946 -24.040 12.210 1.00 80.62 295 TYR A C 1
ATOM 2248 O O . TYR A 1 295 ? -19.230 -23.264 12.847 1.00 80.62 295 TYR A O 1
ATOM 2256 N N . THR A 1 296 ? -19.767 -25.357 12.227 1.00 85.69 296 THR A N 1
ATOM 2257 C CA . THR A 1 296 ? -18.652 -25.987 12.932 1.00 85.69 296 THR A CA 1
ATOM 2258 C C . THR A 1 296 ? -17.739 -26.686 11.940 1.00 85.69 296 THR A C 1
ATOM 2260 O O . THR A 1 296 ? -18.195 -27.294 10.976 1.00 85.69 296 THR A O 1
ATOM 2263 N N . CYS A 1 297 ? -16.438 -26.554 12.157 1.00 85.12 297 CYS A N 1
ATOM 2264 C CA . CYS A 1 297 ? -15.410 -27.264 11.416 1.00 85.12 297 CYS A CA 1
ATOM 2265 C C . CYS A 1 297 ? -14.435 -27.857 12.428 1.00 85.12 297 CYS A C 1
ATOM 2267 O O . CYS A 1 297 ? -13.989 -27.163 13.342 1.00 85.12 297 CYS A O 1
ATOM 2269 N N . GLU A 1 298 ? -14.117 -29.136 12.281 1.00 89.88 298 GLU A N 1
ATOM 2270 C CA . GLU A 1 298 ? -13.093 -29.790 13.083 1.00 89.88 298 GLU A CA 1
ATOM 2271 C C . GLU A 1 298 ? -11.782 -29.789 12.294 1.00 89.88 298 GLU A C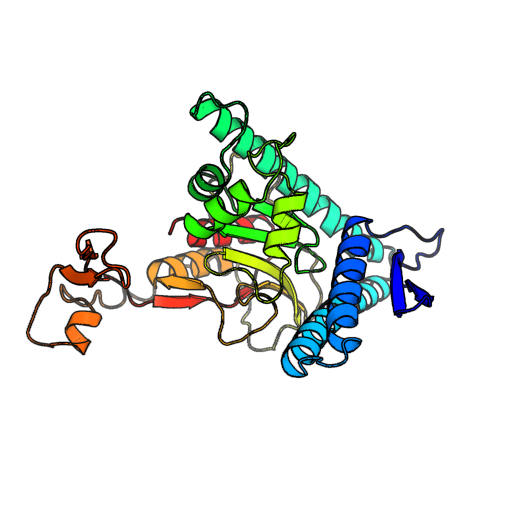 1
ATOM 2273 O O . GLU A 1 298 ? -11.676 -30.392 11.227 1.00 89.88 298 GLU A O 1
ATOM 2278 N N . TYR A 1 299 ? -10.777 -29.082 12.806 1.00 85.19 299 TYR A N 1
ATOM 2279 C CA . TYR A 1 299 ? -9.435 -29.104 12.241 1.00 85.19 299 TYR A CA 1
ATOM 2280 C C . TYR A 1 299 ? -8.560 -30.079 13.021 1.00 85.19 299 TYR A C 1
ATOM 2282 O O . TYR A 1 299 ? -8.203 -29.837 14.177 1.00 85.19 299 TYR A O 1
ATOM 2290 N N . THR A 1 300 ? -8.155 -31.162 12.366 1.00 87.69 300 THR A N 1
ATOM 2291 C CA . THR A 1 300 ? -7.152 -32.088 12.892 1.00 87.69 300 THR A CA 1
ATOM 2292 C C . THR A 1 300 ? -5.777 -31.707 12.353 1.00 87.69 300 THR A C 1
ATOM 2294 O O . THR A 1 300 ? -5.579 -31.606 11.142 1.00 87.69 300 THR A O 1
ATOM 2297 N N . SER A 1 301 ? -4.803 -31.502 13.245 1.00 81.81 301 SER A N 1
ATOM 2298 C CA . SER A 1 301 ? -3.428 -31.233 12.819 1.00 81.81 301 SER A CA 1
ATOM 2299 C C . SER A 1 301 ? -2.882 -32.412 11.997 1.00 81.81 301 SER A C 1
ATOM 2301 O O . SER A 1 301 ? -2.942 -33.543 12.485 1.00 81.81 301 SER A O 1
ATOM 2303 N N . PRO A 1 302 ? -2.255 -32.180 10.826 1.00 85.31 302 PRO A N 1
ATOM 2304 C CA . PRO A 1 302 ? -1.624 -33.242 10.037 1.00 85.31 302 PRO A CA 1
ATOM 2305 C C . PRO A 1 302 ? -0.579 -34.043 10.823 1.00 85.31 302 PRO A C 1
ATOM 2307 O O . PRO A 1 302 ? -0.356 -35.217 10.555 1.00 85.31 302 PRO A O 1
ATOM 2310 N N . SER A 1 303 ? 0.063 -33.408 11.808 1.00 87.81 303 SER A N 1
ATOM 2311 C CA . SER A 1 303 ? 1.075 -34.031 12.663 1.00 87.81 303 SER A CA 1
ATOM 2312 C C . SER A 1 303 ? 0.512 -34.660 13.938 1.00 87.81 303 SER A C 1
ATOM 2314 O O . SER A 1 303 ? 1.282 -35.216 14.715 1.00 87.81 303 SER A O 1
ATOM 2316 N N . SER A 1 304 ? -0.793 -34.526 14.211 1.00 85.25 304 SER A N 1
ATOM 2317 C CA . SER A 1 304 ? -1.427 -34.903 15.490 1.00 85.25 304 SER A CA 1
ATOM 2318 C C . SER A 1 304 ? -0.758 -34.305 16.742 1.00 85.25 304 SER A C 1
ATOM 2320 O O . SER A 1 304 ? -0.981 -34.773 17.854 1.00 85.25 304 SER A O 1
ATOM 2322 N N . ALA A 1 305 ? 0.054 -33.252 16.588 1.00 86.19 305 ALA A N 1
ATOM 2323 C CA . ALA A 1 305 ? 0.782 -32.631 17.698 1.00 86.19 305 ALA A CA 1
ATOM 2324 C C . ALA A 1 305 ? -0.137 -31.938 18.721 1.00 86.19 305 ALA A C 1
ATOM 2326 O O . ALA A 1 305 ? 0.274 -31.678 19.852 1.00 86.19 305 ALA A O 1
ATOM 2327 N N . HIS A 1 306 ? -1.373 -31.630 18.325 1.00 81.44 306 HIS A N 1
ATOM 2328 C CA . HIS A 1 306 ? -2.381 -30.967 19.143 1.00 81.44 306 HIS A CA 1
ATOM 2329 C C . HIS A 1 306 ? -3.740 -31.653 18.939 1.00 81.44 306 HIS A C 1
ATOM 2331 O O . HIS A 1 306 ? -3.980 -32.183 17.847 1.00 81.44 306 HIS A O 1
ATOM 2337 N N . PRO A 1 307 ? -4.618 -31.652 19.960 1.00 87.31 307 PRO A N 1
ATOM 2338 C CA . PRO A 1 307 ? -5.965 -32.201 19.837 1.00 87.31 307 PRO A CA 1
ATOM 2339 C C . PRO A 1 307 ? -6.774 -31.466 18.750 1.00 87.31 307 PRO A C 1
ATOM 2341 O O . PRO A 1 307 ? -6.475 -30.300 18.467 1.00 87.31 307 PRO A O 1
ATOM 2344 N N . PRO A 1 308 ? -7.786 -32.119 18.143 1.00 86.12 308 PRO A N 1
ATOM 2345 C CA . PRO A 1 308 ? -8.624 -31.495 17.126 1.00 86.12 308 PRO A CA 1
ATOM 2346 C C . PRO A 1 308 ? -9.253 -30.188 17.615 1.00 86.12 308 PRO A C 1
ATOM 2348 O O . PRO A 1 308 ? -9.811 -30.108 18.714 1.00 86.12 308 PRO A O 1
ATOM 2351 N N . LEU A 1 309 ? -9.137 -29.147 16.795 1.00 85.44 309 LEU A N 1
ATOM 2352 C CA . LEU A 1 309 ? -9.685 -27.830 17.083 1.00 85.44 309 LEU A CA 1
ATOM 2353 C C . LEU A 1 309 ? -11.102 -27.745 16.526 1.00 85.44 309 LEU A C 1
ATOM 2355 O O . LEU A 1 309 ? -11.304 -27.843 15.318 1.00 85.44 309 LEU A O 1
ATOM 2359 N N . HIS A 1 310 ? -12.071 -27.510 17.406 1.00 88.38 310 HIS A N 1
ATOM 2360 C CA . HIS A 1 310 ? -13.448 -27.229 17.018 1.00 88.38 310 HIS A CA 1
ATOM 2361 C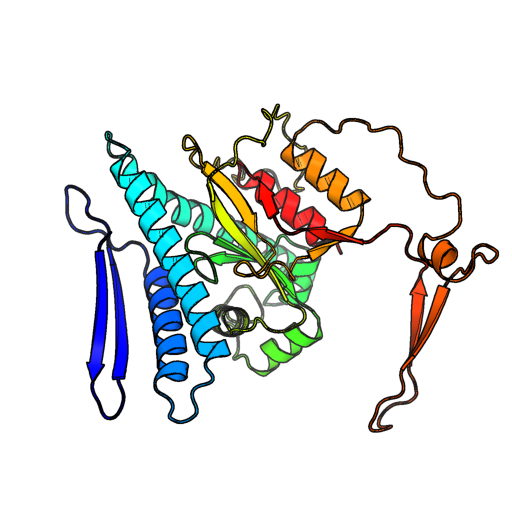 C . HIS A 1 310 ? -13.584 -25.735 16.730 1.00 88.38 310 HIS A C 1
ATOM 2363 O O . HIS A 1 310 ? -13.651 -24.908 17.641 1.00 88.38 310 HIS A O 1
ATOM 2369 N N . LEU A 1 311 ? -13.585 -25.385 15.451 1.00 84.62 311 LEU A N 1
ATOM 2370 C CA . LEU A 1 311 ? -13.792 -24.025 14.982 1.00 84.62 311 LEU A CA 1
ATOM 2371 C C . LEU A 1 311 ? -15.291 -23.780 14.859 1.00 84.62 311 LEU A C 1
ATOM 2373 O O . LEU A 1 311 ? -16.002 -24.556 14.223 1.00 84.62 311 LEU A O 1
ATOM 2377 N N . ARG A 1 312 ? -15.768 -22.695 15.467 1.00 82.44 312 ARG A N 1
ATOM 2378 C CA . ARG A 1 312 ? -17.160 -22.256 15.390 1.00 82.44 312 ARG A CA 1
ATOM 2379 C C . ARG A 1 312 ? -17.200 -20.918 14.672 1.00 82.44 312 ARG A C 1
ATOM 2381 O O . ARG A 1 312 ? -16.641 -19.942 15.161 1.00 82.44 312 ARG A O 1
ATOM 2388 N N . LEU A 1 313 ? -17.856 -20.889 13.523 1.00 78.81 313 LEU A N 1
ATOM 2389 C CA . LEU A 1 313 ? -18.114 -19.674 12.770 1.00 78.81 313 LEU A CA 1
ATOM 2390 C C . LEU A 1 313 ? -19.557 -19.247 13.039 1.00 78.81 313 LEU A C 1
ATOM 2392 O O . LEU A 1 313 ? -20.485 -20.043 12.876 1.00 78.81 313 LEU A O 1
ATOM 2396 N N . ALA A 1 314 ? -19.740 -18.008 13.490 1.00 77.56 314 ALA A N 1
ATOM 2397 C CA . ALA A 1 314 ? -21.067 -17.414 13.576 1.00 77.56 314 ALA A CA 1
ATOM 2398 C C . ALA A 1 314 ? -21.663 -17.289 12.170 1.00 77.56 314 ALA A C 1
ATOM 2400 O O . ALA A 1 314 ? -20.932 -17.104 11.195 1.00 77.56 314 ALA A O 1
ATOM 2401 N N . ASN A 1 315 ? -22.983 -17.406 12.065 1.00 73.50 315 ASN A N 1
ATOM 2402 C CA . ASN A 1 315 ? -23.657 -17.335 10.780 1.00 73.50 315 ASN A CA 1
ATOM 2403 C C . ASN A 1 315 ? -23.377 -15.971 10.101 1.00 73.50 315 ASN A C 1
ATOM 2405 O O . ASN A 1 315 ? -23.657 -14.940 10.721 1.00 73.50 315 ASN A O 1
ATOM 2409 N N . PRO A 1 316 ? -22.782 -15.907 8.889 1.00 73.69 316 PRO A N 1
ATOM 2410 C CA . PRO A 1 316 ? -22.435 -14.629 8.287 1.00 73.69 316 PRO A CA 1
ATOM 2411 C C . PRO A 1 316 ? -23.719 -13.876 7.942 1.00 73.69 316 PRO A C 1
ATOM 2413 O O . PRO A 1 316 ? -24.554 -14.357 7.171 1.00 73.69 316 PRO A O 1
ATOM 2416 N N . ALA A 1 317 ? -23.877 -12.696 8.540 1.00 73.38 317 ALA A N 1
ATOM 2417 C CA . ALA A 1 317 ? -25.070 -11.876 8.374 1.00 73.38 317 ALA A CA 1
ATOM 2418 C C . ALA A 1 317 ? -25.144 -11.212 6.989 1.00 73.38 317 ALA A C 1
ATOM 2420 O O . ALA A 1 317 ? -26.233 -10.936 6.494 1.00 73.38 317 ALA A O 1
ATOM 2421 N N . GLU A 1 318 ? -23.994 -10.977 6.353 1.00 78.56 318 GLU A N 1
ATOM 2422 C CA . GLU A 1 318 ? -23.894 -10.247 5.089 1.00 78.56 318 GLU A CA 1
ATOM 2423 C C . GLU A 1 318 ? -23.022 -10.994 4.068 1.00 78.56 318 GLU A C 1
ATOM 2425 O O . GLU A 1 318 ? -22.090 -11.712 4.453 1.00 78.56 318 GLU A O 1
ATOM 2430 N N . PRO A 1 319 ? -23.300 -10.844 2.761 1.00 79.25 319 PRO A N 1
ATOM 2431 C CA . PRO A 1 319 ? -22.413 -11.333 1.714 1.00 79.25 319 PRO A CA 1
ATOM 2432 C C . PRO A 1 319 ? -21.085 -10.565 1.716 1.00 79.25 319 PRO A C 1
ATOM 2434 O O . PRO A 1 319 ? -21.037 -9.358 1.968 1.00 79.25 319 PRO A O 1
ATOM 2437 N N . GLY A 1 320 ? -20.003 -11.285 1.415 1.00 82.38 320 GLY A N 1
ATOM 2438 C CA . GLY A 1 320 ? -18.681 -10.706 1.202 1.00 82.38 320 GLY A CA 1
ATOM 2439 C C . GLY A 1 320 ? -18.491 -10.280 -0.252 1.00 82.38 320 GLY A C 1
ATOM 2440 O O . GLY A 1 320 ? -18.798 -11.035 -1.172 1.00 82.38 320 GLY A O 1
ATOM 2441 N N . PHE A 1 321 ? -17.942 -9.090 -0.454 1.00 87.06 321 PHE A N 1
ATOM 2442 C CA . PHE A 1 321 ? -17.577 -8.530 -1.749 1.00 87.06 321 PHE A CA 1
ATOM 2443 C C . PHE A 1 321 ? -16.081 -8.255 -1.797 1.00 87.06 321 PHE A C 1
ATOM 2445 O O . PHE A 1 321 ? -15.469 -7.943 -0.778 1.00 87.06 321 PHE A O 1
ATOM 2452 N N . ILE A 1 322 ? -15.491 -8.347 -2.985 1.00 90.06 322 ILE A N 1
ATOM 2453 C CA . ILE A 1 322 ? -14.083 -8.013 -3.192 1.00 90.06 322 ILE A CA 1
ATOM 2454 C C . ILE A 1 322 ? -13.995 -6.521 -3.502 1.00 90.06 322 ILE A C 1
ATOM 2456 O O . ILE A 1 322 ? -14.471 -6.064 -4.539 1.00 90.06 322 ILE A O 1
ATOM 2460 N N . LEU A 1 323 ? -13.389 -5.766 -2.591 1.00 91.00 323 LEU A N 1
ATOM 2461 C CA . LEU A 1 323 ? -13.027 -4.376 -2.802 1.00 91.00 323 LEU A CA 1
ATOM 2462 C C . LEU A 1 323 ? -11.643 -4.306 -3.442 1.00 91.00 323 LEU A C 1
ATOM 2464 O O . LEU A 1 323 ? -10.646 -4.732 -2.854 1.00 91.00 323 LEU A O 1
ATOM 2468 N N . GLU A 1 324 ? -11.592 -3.742 -4.642 1.00 92.12 324 GLU A N 1
ATOM 2469 C CA . GLU A 1 324 ? -10.349 -3.587 -5.393 1.00 92.12 324 GLU A CA 1
ATOM 2470 C C . GLU A 1 324 ? -9.829 -2.156 -5.338 1.00 92.12 324 GLU A C 1
ATOM 2472 O O . GLU A 1 324 ? -8.670 -1.934 -5.000 1.00 92.12 324 GLU A O 1
ATOM 2477 N N . ARG A 1 325 ? -10.666 -1.177 -5.692 1.00 92.25 325 ARG A N 1
ATOM 2478 C CA . ARG A 1 325 ? -10.242 0.207 -5.917 1.00 92.25 325 ARG A CA 1
ATOM 2479 C C . ARG A 1 325 ? -11.291 1.191 -5.433 1.00 92.25 325 ARG A C 1
ATOM 2481 O O . ARG A 1 325 ? -12.474 0.998 -5.693 1.00 92.25 325 ARG A O 1
ATOM 2488 N N . VAL A 1 326 ? -10.842 2.261 -4.784 1.00 92.56 326 VAL A N 1
ATOM 2489 C CA . VAL A 1 326 ? -11.712 3.325 -4.267 1.00 92.56 326 VAL A CA 1
ATOM 2490 C C . VAL A 1 326 ? -11.178 4.685 -4.710 1.00 92.56 326 VAL A C 1
ATOM 2492 O O . VAL A 1 326 ? -10.032 4.999 -4.387 1.00 92.56 326 VAL A O 1
ATOM 2495 N N . PRO A 1 327 ? -11.941 5.500 -5.459 1.00 92.69 327 PRO A N 1
ATOM 2496 C CA . PRO A 1 327 ? -11.508 6.849 -5.796 1.00 92.69 327 PRO A CA 1
ATOM 2497 C C . PRO A 1 327 ? -11.500 7.729 -4.541 1.00 92.69 327 PRO A C 1
ATOM 2499 O O . PRO A 1 327 ? -12.395 7.647 -3.705 1.00 92.69 327 PRO A O 1
ATOM 2502 N N . VAL A 1 328 ? -10.482 8.573 -4.411 1.00 92.06 328 VAL A N 1
ATOM 2503 C CA . VAL A 1 328 ? -10.277 9.467 -3.260 1.00 92.06 328 VAL A CA 1
ATOM 2504 C C . VAL A 1 328 ? -9.870 10.8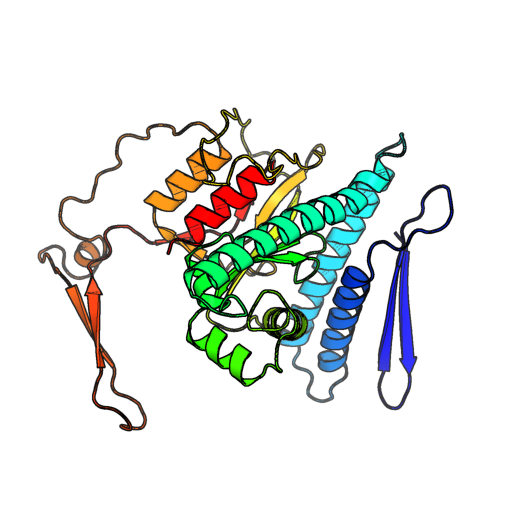52 -3.757 1.00 92.06 328 VAL A C 1
ATOM 2506 O O . VAL A 1 328 ? -9.297 10.970 -4.840 1.00 92.06 328 VAL A O 1
ATOM 2509 N N . LYS A 1 329 ? -10.163 11.918 -3.005 1.00 90.06 329 LYS A N 1
ATOM 2510 C CA . LYS A 1 329 ? -9.778 13.296 -3.379 1.00 90.06 329 LYS A CA 1
ATOM 2511 C C . LYS A 1 329 ? -8.953 13.992 -2.313 1.00 90.06 329 LYS A C 1
ATOM 2513 O O . LYS A 1 329 ? -8.156 14.871 -2.638 1.00 90.06 329 LYS A O 1
ATOM 2518 N N . THR A 1 330 ? -9.127 13.591 -1.065 1.00 90.25 330 THR A N 1
ATOM 2519 C CA . THR A 1 330 ? -8.420 14.155 0.080 1.00 90.25 330 THR A CA 1
ATOM 2520 C C . THR A 1 330 ? -7.754 13.064 0.906 1.00 90.25 330 THR A C 1
ATOM 2522 O O . THR A 1 330 ? -8.121 11.887 0.839 1.00 90.25 330 THR A O 1
ATOM 2525 N N . MET A 1 331 ? -6.783 13.458 1.729 1.00 89.94 331 MET A N 1
ATOM 2526 C CA . MET A 1 331 ? -6.191 12.550 2.711 1.00 89.94 331 MET A CA 1
ATOM 2527 C C . MET A 1 331 ? -7.226 12.092 3.751 1.00 89.94 331 MET A C 1
ATOM 2529 O O . MET A 1 331 ? -7.183 10.954 4.213 1.00 89.94 331 MET A O 1
ATOM 2533 N N . LYS A 1 332 ? -8.205 12.946 4.066 1.00 89.62 332 LYS A N 1
ATOM 2534 C CA . LYS A 1 332 ? -9.353 12.596 4.903 1.00 89.62 332 LYS A CA 1
ATOM 2535 C C . LYS A 1 332 ? -10.161 11.428 4.325 1.00 89.62 332 LYS A C 1
ATOM 2537 O O . LYS A 1 332 ? -10.490 10.509 5.074 1.00 89.62 332 LYS A O 1
ATOM 2542 N N . ASP A 1 333 ? -10.423 11.422 3.015 1.00 89.88 333 ASP A N 1
ATOM 2543 C CA . ASP A 1 333 ? -11.122 10.309 2.351 1.00 89.88 333 ASP A CA 1
ATOM 2544 C C . ASP A 1 333 ? -10.313 9.015 2.472 1.00 89.88 333 ASP A C 1
ATOM 2546 O O . ASP A 1 333 ? -10.864 7.964 2.789 1.00 89.88 333 ASP A O 1
ATOM 2550 N N . VAL A 1 334 ? -8.994 9.098 2.256 1.00 92.31 334 VAL A N 1
ATOM 2551 C CA . VAL A 1 334 ? -8.084 7.953 2.397 1.00 92.31 334 VAL A CA 1
ATOM 2552 C C . VAL A 1 334 ? -8.190 7.368 3.799 1.00 92.31 334 VAL A C 1
ATOM 2554 O O . VAL A 1 334 ? -8.437 6.173 3.937 1.00 92.31 334 VAL A O 1
ATOM 2557 N N . TRP A 1 335 ? -8.077 8.195 4.838 1.00 91.19 335 TRP A N 1
ATOM 2558 C CA . TRP A 1 335 ? -8.189 7.728 6.216 1.00 91.19 335 TRP A CA 1
ATOM 2559 C C . TRP A 1 335 ? -9.552 7.128 6.536 1.00 91.19 335 TRP A C 1
ATOM 2561 O O . TRP A 1 335 ? -9.603 6.046 7.112 1.00 91.19 335 TRP A O 1
ATOM 2571 N N . ALA A 1 336 ? -10.639 7.774 6.114 1.00 89.94 336 ALA A N 1
ATOM 2572 C CA . ALA A 1 336 ? -11.986 7.264 6.333 1.00 89.94 336 ALA A CA 1
ATOM 2573 C C . ALA A 1 336 ? -12.197 5.896 5.665 1.00 89.94 336 ALA A C 1
ATOM 2575 O O . ALA A 1 336 ? -12.719 4.982 6.295 1.00 89.94 336 ALA A O 1
ATOM 2576 N N . VAL A 1 337 ? -11.742 5.709 4.422 1.00 91.94 337 VAL A N 1
ATOM 2577 C CA . VAL A 1 337 ? -11.833 4.408 3.737 1.00 91.94 337 VAL A CA 1
ATOM 2578 C C . VAL A 1 337 ? -10.990 3.348 4.450 1.00 91.94 337 VAL A C 1
ATOM 2580 O O . VAL A 1 337 ? -11.446 2.220 4.641 1.00 91.94 337 VAL A O 1
ATOM 2583 N N . LEU A 1 338 ? -9.768 3.696 4.861 1.00 92.88 338 LEU A N 1
ATOM 2584 C CA . LEU A 1 338 ? -8.872 2.778 5.566 1.00 92.88 338 LEU A CA 1
ATOM 2585 C C . LEU A 1 338 ? -9.415 2.385 6.946 1.00 92.88 338 LEU A C 1
ATOM 2587 O O . LEU A 1 338 ? -9.267 1.228 7.327 1.00 92.88 338 LEU A O 1
ATOM 2591 N N . GLU A 1 339 ? -10.080 3.300 7.655 1.00 90.38 339 GLU A N 1
ATOM 2592 C CA . GLU A 1 339 ? -10.753 3.041 8.934 1.00 90.38 339 GLU A CA 1
ATOM 2593 C C . GLU A 1 339 ? -11.852 1.982 8.754 1.00 90.38 339 GLU A C 1
ATOM 2595 O O . GLU A 1 339 ? -11.831 0.940 9.411 1.00 90.38 339 GLU A O 1
ATOM 2600 N N . VAL A 1 340 ? -12.752 2.166 7.781 1.00 89.56 340 VAL A N 1
ATOM 2601 C CA . VAL A 1 340 ? -13.837 1.203 7.505 1.00 89.56 340 VAL A CA 1
ATOM 2602 C C . VAL A 1 340 ? -13.300 -0.202 7.219 1.00 89.56 340 VAL A C 1
ATOM 2604 O O . VAL A 1 340 ? -13.905 -1.204 7.605 1.00 89.56 340 VAL A O 1
ATOM 2607 N N . ILE A 1 341 ? -12.149 -0.292 6.551 1.00 89.25 341 ILE A N 1
ATOM 2608 C CA . ILE A 1 341 ? -11.527 -1.570 6.199 1.00 89.25 341 ILE A CA 1
ATOM 2609 C C . ILE A 1 341 ? -10.730 -2.158 7.367 1.00 89.25 341 ILE A C 1
ATOM 2611 O O . ILE A 1 341 ? -10.703 -3.377 7.504 1.00 89.25 341 ILE A O 1
ATOM 2615 N N . GLY A 1 342 ? -10.080 -1.332 8.189 1.00 81.94 342 GLY A N 1
ATOM 2616 C CA . GLY A 1 342 ? -9.225 -1.768 9.296 1.00 81.94 342 GLY A CA 1
ATOM 2617 C C . GLY A 1 342 ? -9.994 -2.368 10.475 1.00 81.94 342 GLY A C 1
ATOM 2618 O O . GLY A 1 342 ? -9.507 -3.302 11.107 1.00 81.94 342 GLY A O 1
ATOM 2619 N N . HIS A 1 343 ? -11.222 -1.903 10.726 1.00 72.62 343 HIS A N 1
ATOM 2620 C CA . HIS A 1 343 ? -12.092 -2.374 11.813 1.00 72.62 343 HIS A CA 1
ATOM 2621 C C . HIS A 1 343 ? -12.743 -3.749 11.535 1.00 72.62 343 HIS A C 1
ATOM 2623 O O . HIS A 1 343 ? -13.947 -3.911 11.760 1.00 72.62 343 HIS A O 1
ATOM 2629 N N . GLN A 1 344 ? -11.980 -4.725 11.010 1.00 57.59 344 GLN A N 1
ATOM 2630 C CA . GLN A 1 344 ? -12.489 -6.045 10.607 1.00 57.59 344 GLN A CA 1
ATOM 2631 C C . GLN A 1 344 ? -12.972 -6.930 11.743 1.00 57.59 344 GLN A C 1
ATOM 2633 O O . GLN A 1 344 ? -12.195 -7.178 12.692 1.00 57.59 344 GLN A O 1
#

Mean predicted aligned error: 9.61 Å

Sequence (344 aa):
MVLDIVFQKGDKLEAVSVSTSYATQGDPASVSPLLDSLMLQLVRSFLAVTLHEDADPWKAARLGEVISAQFRDLFLLDSLASQQTNGGGSMWFTHTKTVDEIASELAKTEAQAVSSSLNATHASLDVFLLRSHALPLPFLASVFMSFLVHLSPRAYLQLKRSSSASDGPWDIPTSSLTSFLSAHPRPPGTVCAELKLVKRTQDAAADFHMGSTRPSISQDVPTDHTFPTVENYSWTLDFTGNGDPRKGVVTCQSRLKEIETVVHGSGLDVLPGASFGASSWVDLLLDSRGHFEHYTCEYTSPSSAHPPLHLRLANPAEPGFILERVPVKTMKDVWAVLEVIGHQ

Radius of gyration: 22.68 Å; Cα contacts (8 Å, |Δi|>4): 507; chains: 1; bounding box: 67×63×49 Å

Solvent-accessible surface area (backbone atoms only — not comparable to full-atom values): 19768 Å² total; per-residue (Å²): 99,48,76,50,72,44,71,46,80,67,101,56,79,41,70,76,48,40,46,48,32,41,84,56,106,53,81,72,49,70,74,48,76,56,50,21,50,40,53,40,51,52,52,39,54,36,44,62,38,62,74,37,96,85,43,54,65,67,62,36,51,53,44,48,51,54,51,51,49,52,51,50,55,52,52,48,50,39,52,57,23,68,69,36,85,79,73,50,28,55,51,71,61,53,46,48,52,52,52,46,52,54,43,51,49,51,52,49,55,47,25,51,53,51,8,60,76,66,77,40,99,36,14,50,60,65,60,40,33,70,76,46,69,50,44,69,36,70,33,55,88,26,92,47,37,20,28,44,31,45,62,33,72,67,45,48,54,53,51,56,71,76,42,64,88,37,94,52,62,28,58,58,32,67,69,54,51,48,58,53,63,56,37,87,77,60,57,75,57,57,41,48,38,28,42,42,83,41,74,55,62,90,82,68,73,90,75,60,77,43,84,49,88,57,48,95,64,66,89,88,58,87,41,85,51,67,59,90,84,50,93,61,45,42,41,29,40,30,33,22,71,88,76,42,88,92,38,43,44,78,40,41,56,70,50,52,53,50,43,44,26,52,59,37,32,53,70,74,79,68,64,86,68,73,72,63,76,93,41,37,70,63,30,58,73,77,39,80,87,52,76,66,74,58,48,74,47,78,48,66,50,94,80,62,84,51,79,67,41,79,45,74,42,70,55,56,84,60,64,74,42,76,45,40,71,43,68,41,59,31,51,39,45,50,49,31,47,42,47,64,62,37,74,113